Protein AF-A0A1Y1MGW5-F1 (afdb_monomer)

Organism: Photinus pyralis (NCBI:txid7054)

Structure (mmCIF, N/CA/C/O backbone):
data_AF-A0A1Y1MGW5-F1
#
_entry.id   AF-A0A1Y1MGW5-F1
#
loop_
_atom_site.group_PDB
_atom_site.id
_atom_site.type_symbol
_atom_site.label_atom_id
_atom_site.label_alt_id
_atom_site.label_comp_id
_atom_site.label_asym_id
_atom_site.label_entity_id
_atom_site.label_seq_id
_atom_site.pdbx_PDB_ins_code
_atom_site.Cartn_x
_atom_site.Cartn_y
_atom_site.Cartn_z
_atom_site.occupancy
_atom_site.B_iso_or_equiv
_atom_site.auth_seq_id
_atom_site.auth_comp_id
_atom_site.auth_asym_id
_atom_site.auth_atom_id
_atom_site.pdbx_PDB_model_num
ATOM 1 N N . MET A 1 1 ? 23.474 -10.882 -6.690 1.00 55.25 1 MET A N 1
ATOM 2 C CA . MET A 1 1 ? 23.848 -9.480 -6.962 1.00 55.25 1 MET A CA 1
ATOM 3 C C . MET A 1 1 ? 24.181 -8.768 -5.654 1.00 55.25 1 MET A C 1
ATOM 5 O O . MET A 1 1 ? 23.349 -8.754 -4.736 1.00 55.25 1 MET A O 1
ATOM 9 N N . LYS A 1 2 ? 25.413 -8.266 -5.525 1.00 68.88 2 LYS A N 1
ATOM 10 C CA . LYS A 1 2 ? 25.871 -7.481 -4.363 1.00 68.88 2 LYS A CA 1
ATOM 11 C C . LYS A 1 2 ? 25.198 -6.101 -4.349 1.00 68.88 2 LYS A C 1
ATOM 13 O O . LYS A 1 2 ? 24.720 -5.631 -5.373 1.00 68.88 2 LYS A O 1
ATOM 18 N N . TYR A 1 3 ? 25.142 -5.452 -3.183 1.00 52.41 3 TYR A N 1
ATOM 19 C CA . TYR A 1 3 ? 24.555 -4.107 -3.040 1.00 52.41 3 TYR A CA 1
ATOM 20 C C . TYR A 1 3 ? 25.244 -3.066 -3.941 1.00 52.41 3 TYR A C 1
ATOM 22 O O . TYR A 1 3 ? 24.573 -2.210 -4.508 1.00 52.41 3 TYR A O 1
ATOM 30 N N . SER A 1 4 ? 26.564 -3.185 -4.121 1.00 57.41 4 SER A N 1
ATOM 31 C CA . SER A 1 4 ? 27.342 -2.362 -5.054 1.00 57.41 4 SER A CA 1
ATOM 32 C C . SER A 1 4 ? 26.898 -2.558 -6.506 1.00 57.41 4 SER A C 1
ATOM 34 O O . SER A 1 4 ? 26.579 -1.588 -7.174 1.00 57.41 4 SER A O 1
ATOM 36 N N . GLU A 1 5 ? 26.752 -3.804 -6.960 1.00 60.47 5 GLU A N 1
ATOM 37 C CA . GLU A 1 5 ? 26.309 -4.129 -8.327 1.00 60.47 5 GLU A CA 1
ATOM 38 C C . GLU A 1 5 ? 24.873 -3.669 -8.609 1.00 60.47 5 GLU A C 1
ATOM 40 O O . GLU A 1 5 ? 24.591 -3.173 -9.695 1.00 60.47 5 GLU A O 1
ATOM 45 N N . LEU A 1 6 ? 23.966 -3.795 -7.631 1.00 62.34 6 LEU A N 1
ATOM 46 C CA . LEU A 1 6 ? 22.596 -3.274 -7.730 1.00 62.34 6 LEU A CA 1
ATOM 47 C C . LEU A 1 6 ? 22.592 -1.754 -7.916 1.00 62.34 6 LEU A C 1
ATOM 49 O O . LEU A 1 6 ? 21.887 -1.236 -8.776 1.00 62.34 6 LEU A O 1
ATOM 53 N N . ARG A 1 7 ? 23.391 -1.040 -7.117 1.00 64.44 7 ARG A N 1
ATOM 54 C CA . ARG A 1 7 ? 23.486 0.420 -7.183 1.00 64.44 7 ARG A CA 1
ATOM 55 C C . ARG A 1 7 ? 24.119 0.881 -8.493 1.00 64.44 7 ARG A C 1
ATOM 57 O O . ARG A 1 7 ? 23.616 1.819 -9.102 1.00 64.44 7 ARG A O 1
ATOM 64 N N . ASP A 1 8 ? 25.177 0.215 -8.936 1.00 67.75 8 ASP A N 1
ATOM 65 C CA . ASP A 1 8 ? 25.879 0.571 -10.168 1.00 67.75 8 ASP A CA 1
ATOM 66 C C . ASP A 1 8 ? 25.010 0.296 -11.396 1.00 67.75 8 ASP A C 1
ATOM 68 O O . ASP A 1 8 ? 24.877 1.169 -12.249 1.00 67.75 8 ASP A O 1
ATOM 72 N N . THR A 1 9 ? 24.316 -0.844 -11.443 1.00 65.19 9 THR A N 1
ATOM 73 C CA . THR A 1 9 ? 23.381 -1.177 -12.534 1.00 65.19 9 THR A CA 1
ATOM 74 C C . THR A 1 9 ? 22.221 -0.181 -12.605 1.00 65.19 9 THR A C 1
ATOM 76 O O . THR A 1 9 ? 21.849 0.249 -13.694 1.00 65.19 9 THR A O 1
ATOM 79 N N . ILE A 1 10 ? 21.693 0.258 -11.454 1.00 64.69 10 ILE A N 1
ATOM 80 C CA . ILE A 1 10 ? 20.639 1.284 -11.397 1.00 64.69 10 ILE A CA 1
ATOM 81 C C . ILE A 1 10 ? 21.112 2.634 -11.941 1.00 64.69 10 ILE A C 1
ATOM 83 O O . ILE A 1 10 ? 20.345 3.336 -12.594 1.00 64.69 10 ILE A O 1
ATOM 87 N N . ASN A 1 11 ? 22.361 3.006 -11.668 1.00 70.38 11 ASN A N 1
ATOM 88 C CA . ASN A 1 11 ? 22.878 4.322 -12.036 1.00 70.38 11 ASN A CA 1
ATOM 89 C C . ASN A 1 11 ? 23.487 4.37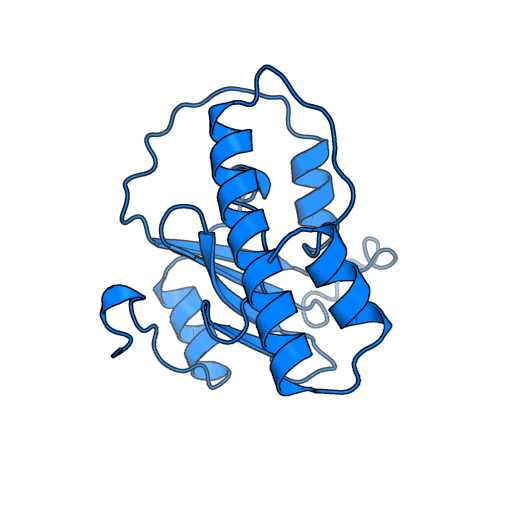3 -13.443 1.00 70.38 11 ASN A C 1
ATOM 91 O O . ASN A 1 11 ? 23.661 5.466 -13.973 1.00 70.38 11 ASN A O 1
ATOM 95 N N . THR A 1 12 ? 23.846 3.227 -14.029 1.00 69.38 12 THR A N 1
ATOM 96 C CA . THR A 1 12 ? 24.584 3.170 -15.304 1.00 69.38 12 THR A CA 1
ATOM 97 C C . THR A 1 12 ? 23.859 2.430 -16.423 1.00 69.38 12 THR A C 1
ATOM 99 O O . THR A 1 12 ? 24.188 2.658 -17.585 1.00 69.38 12 THR A O 1
ATOM 102 N N . SER A 1 13 ? 22.880 1.568 -16.124 1.00 67.12 13 SER A N 1
ATOM 103 C CA . SER A 1 13 ? 22.136 0.850 -17.165 1.00 67.12 13 SER A CA 1
ATOM 104 C C . SER A 1 13 ? 20.901 1.632 -17.624 1.00 67.12 13 SER A C 1
ATOM 106 O O . SER A 1 13 ? 20.250 2.318 -16.837 1.00 67.12 13 SER A O 1
ATOM 108 N N . CYS A 1 14 ? 20.571 1.515 -18.911 1.00 71.38 14 CYS A N 1
ATOM 109 C CA . CYS A 1 14 ? 19.324 2.017 -19.503 1.00 71.38 14 CYS A CA 1
ATOM 110 C C . CYS A 1 14 ? 18.351 0.878 -19.849 1.00 71.38 14 CYS A C 1
ATOM 112 O O . CYS A 1 14 ? 17.349 1.109 -20.523 1.00 71.38 14 CYS A O 1
ATOM 114 N N . ASP A 1 15 ? 18.665 -0.348 -19.427 1.00 78.50 15 ASP A N 1
ATOM 115 C CA . ASP A 1 15 ? 17.822 -1.514 -19.656 1.00 78.50 15 ASP A CA 1
ATOM 116 C C . ASP A 1 15 ? 16.663 -1.504 -18.655 1.00 78.50 15 ASP A C 1
ATOM 118 O O . ASP A 1 15 ? 16.838 -1.708 -17.452 1.00 78.50 15 ASP A O 1
ATOM 122 N N . ILE A 1 16 ? 15.471 -1.217 -19.169 1.00 72.88 16 ILE A N 1
ATOM 123 C CA . ILE A 1 16 ? 14.261 -1.012 -18.375 1.00 72.88 16 ILE A CA 1
ATOM 124 C C . ILE A 1 16 ? 13.886 -2.289 -17.607 1.00 72.88 16 ILE A C 1
ATOM 126 O O . ILE A 1 16 ? 13.524 -2.197 -16.433 1.00 72.88 16 ILE A O 1
ATOM 130 N N . GLU A 1 17 ? 14.040 -3.468 -18.217 1.00 70.69 17 GLU A N 1
ATOM 131 C CA . GLU A 1 17 ? 13.694 -4.752 -17.591 1.00 70.69 17 GLU A CA 1
ATOM 132 C C . GLU A 1 17 ? 14.682 -5.103 -16.471 1.00 70.69 17 GLU A C 1
ATOM 134 O O . GLU A 1 17 ? 14.298 -5.559 -15.388 1.00 70.69 17 GLU A O 1
ATOM 139 N N . LEU A 1 18 ? 15.968 -4.813 -16.688 1.00 72.88 18 LEU A N 1
ATOM 140 C CA . LEU A 1 18 ? 17.009 -5.014 -15.683 1.00 72.88 18 LEU A CA 1
ATOM 141 C C . LEU A 1 18 ? 16.826 -4.082 -14.475 1.00 72.88 18 LEU A C 1
ATOM 143 O O . LEU A 1 18 ? 16.943 -4.519 -13.328 1.00 72.88 18 LEU A O 1
ATOM 147 N N . LEU A 1 19 ? 16.497 -2.809 -14.713 1.00 73.19 19 LEU A N 1
ATOM 148 C CA . LEU A 1 19 ? 16.213 -1.834 -13.657 1.00 73.19 19 LEU A CA 1
ATOM 149 C C . LEU A 1 19 ? 14.999 -2.239 -12.812 1.00 73.19 19 LEU A C 1
ATOM 151 O O . LEU A 1 19 ? 15.021 -2.093 -11.584 1.00 73.19 19 LEU A O 1
ATOM 155 N N . GLU A 1 20 ? 13.954 -2.766 -13.447 1.00 72.62 20 GLU A N 1
ATOM 156 C CA . GLU A 1 20 ? 12.766 -3.281 -12.770 1.00 72.62 20 GLU A CA 1
ATOM 157 C C . GLU A 1 20 ? 13.106 -4.494 -11.891 1.00 72.62 20 GLU A C 1
ATOM 159 O O . GLU A 1 20 ? 12.778 -4.511 -10.699 1.00 72.62 20 GLU A O 1
ATOM 164 N N . ALA A 1 21 ? 13.876 -5.452 -12.418 1.00 75.75 21 ALA A N 1
ATOM 165 C CA . ALA A 1 21 ? 14.355 -6.602 -11.654 1.00 75.75 21 ALA A CA 1
ATOM 166 C C . ALA A 1 21 ? 15.213 -6.186 -10.441 1.00 75.75 21 ALA A C 1
ATOM 168 O O . ALA A 1 21 ? 15.027 -6.697 -9.330 1.00 75.75 21 ALA A O 1
ATOM 169 N N . CYS A 1 22 ? 16.117 -5.216 -10.615 1.00 75.62 22 CYS A N 1
ATOM 170 C CA . CYS A 1 22 ? 16.931 -4.672 -9.529 1.00 75.62 22 CYS A CA 1
ATOM 171 C C . CYS A 1 22 ? 16.077 -4.010 -8.434 1.00 75.62 22 CYS A C 1
ATOM 173 O O . CYS A 1 22 ? 16.332 -4.203 -7.240 1.00 75.62 22 CYS A O 1
ATOM 175 N N . ARG A 1 23 ? 15.045 -3.250 -8.816 1.00 72.56 23 ARG A N 1
ATOM 176 C CA . ARG A 1 23 ? 14.135 -2.603 -7.861 1.00 72.56 23 ARG A CA 1
ATOM 177 C C . ARG A 1 23 ? 13.255 -3.604 -7.111 1.00 72.56 23 ARG A C 1
ATOM 179 O O . ARG A 1 23 ? 13.046 -3.423 -5.907 1.00 72.56 23 ARG A O 1
ATOM 186 N N . HIS A 1 24 ? 12.779 -4.659 -7.771 1.00 75.00 24 HIS A N 1
ATOM 187 C CA . HIS A 1 24 ? 12.033 -5.743 -7.122 1.00 75.00 24 HIS A CA 1
ATOM 188 C C . HIS A 1 24 ? 12.887 -6.493 -6.095 1.00 75.00 24 HIS A C 1
ATOM 190 O O . HIS A 1 24 ? 12.452 -6.711 -4.961 1.00 75.00 24 HIS A O 1
ATOM 196 N N . GLU A 1 25 ? 14.135 -6.815 -6.438 1.00 78.50 25 GLU A N 1
ATOM 197 C CA . GLU A 1 25 ? 15.066 -7.466 -5.511 1.00 78.50 25 GLU A CA 1
ATOM 198 C C . GLU A 1 25 ? 15.370 -6.577 -4.291 1.00 78.50 25 GLU A C 1
ATOM 200 O O . GLU A 1 25 ? 15.475 -7.076 -3.166 1.00 78.50 25 GLU A O 1
ATOM 205 N N . PHE A 1 26 ? 15.449 -5.255 -4.474 1.00 75.19 26 PHE A N 1
ATOM 206 C CA . PHE A 1 26 ? 15.615 -4.315 -3.365 1.00 75.19 26 PHE A CA 1
ATOM 207 C C . PHE A 1 26 ? 14.415 -4.328 -2.405 1.00 75.19 26 PHE A C 1
ATOM 209 O O . PHE A 1 26 ? 14.605 -4.499 -1.200 1.00 75.19 26 PHE A O 1
ATOM 216 N N . HIS A 1 27 ? 13.186 -4.244 -2.926 1.00 71.50 27 HIS A N 1
ATOM 217 C CA . HIS A 1 27 ? 11.964 -4.303 -2.109 1.00 71.50 27 HIS A CA 1
ATOM 218 C C . HIS A 1 27 ? 11.835 -5.629 -1.359 1.00 71.50 27 HIS A C 1
ATOM 220 O O . HIS A 1 27 ? 11.487 -5.655 -0.177 1.00 71.50 27 HIS A O 1
ATOM 226 N N . ARG A 1 28 ? 12.183 -6.744 -2.009 1.00 78.31 28 ARG A N 1
ATOM 227 C CA . ARG A 1 28 ? 12.207 -8.059 -1.365 1.00 78.31 28 ARG A CA 1
ATOM 228 C C . ARG A 1 28 ? 13.181 -8.089 -0.185 1.00 78.31 28 ARG A C 1
ATOM 230 O O . ARG A 1 28 ? 12.824 -8.562 0.895 1.00 78.31 28 ARG A O 1
ATOM 237 N N . ARG A 1 29 ? 14.398 -7.565 -0.366 1.00 77.88 29 ARG A N 1
ATOM 238 C CA . ARG A 1 29 ? 15.409 -7.483 0.701 1.00 77.88 29 ARG A CA 1
ATOM 239 C C . ARG A 1 29 ? 14.984 -6.553 1.831 1.00 77.88 29 ARG A C 1
ATOM 241 O O . ARG A 1 29 ? 15.190 -6.913 2.988 1.00 77.88 29 ARG A O 1
ATOM 248 N N . LEU A 1 30 ? 14.364 -5.415 1.517 1.00 74.62 30 LEU A N 1
ATOM 249 C CA . LEU A 1 30 ? 13.801 -4.499 2.510 1.00 74.62 30 LEU A CA 1
ATOM 250 C C . LEU A 1 30 ? 12.748 -5.193 3.373 1.00 74.62 30 LEU A C 1
ATOM 252 O O . LEU A 1 30 ? 12.895 -5.203 4.591 1.00 74.62 30 LEU A O 1
ATOM 256 N N . LYS A 1 31 ? 11.747 -5.858 2.778 1.00 73.81 31 LYS A N 1
ATOM 257 C CA . LYS A 1 31 ? 10.710 -6.590 3.533 1.00 73.81 31 LYS A CA 1
ATOM 258 C C . LYS A 1 31 ? 11.323 -7.598 4.515 1.00 73.81 31 LYS A C 1
ATOM 260 O O . LYS A 1 31 ? 10.938 -7.640 5.685 1.00 73.81 31 LYS A O 1
ATOM 265 N N . VAL A 1 32 ? 12.327 -8.365 4.073 1.00 77.69 32 VAL A N 1
ATOM 266 C CA . VAL A 1 32 ? 13.067 -9.313 4.931 1.00 77.69 32 VAL A CA 1
ATOM 267 C C . VAL A 1 32 ? 13.846 -8.590 6.029 1.00 77.69 32 VAL A C 1
ATOM 269 O O . VAL A 1 32 ? 13.834 -9.027 7.181 1.00 77.69 32 VAL A O 1
ATOM 272 N N . TYR A 1 33 ? 14.509 -7.483 5.698 1.00 75.81 33 TYR A N 1
ATOM 273 C CA . TYR A 1 33 ? 15.235 -6.673 6.668 1.00 75.81 33 TYR A CA 1
ATOM 274 C C . TYR A 1 33 ? 14.301 -6.102 7.739 1.00 75.81 33 TYR A C 1
ATOM 276 O O . TYR A 1 33 ? 14.619 -6.226 8.917 1.00 75.81 33 TYR A O 1
ATOM 284 N N . HIS A 1 34 ? 13.133 -5.568 7.373 1.00 74.19 34 HIS A N 1
ATOM 285 C CA . HIS A 1 34 ? 12.113 -5.112 8.324 1.00 74.19 34 HIS A CA 1
ATOM 286 C C . HIS A 1 34 ? 11.610 -6.261 9.201 1.00 74.19 34 HIS A C 1
ATOM 288 O O . HIS A 1 34 ? 11.589 -6.127 10.424 1.00 74.19 34 HIS A O 1
ATOM 294 N N . ALA A 1 35 ? 11.324 -7.433 8.616 1.00 75.31 35 ALA A N 1
ATOM 295 C CA . ALA A 1 35 ? 10.953 -8.632 9.374 1.00 75.31 35 ALA A CA 1
ATOM 296 C C . ALA A 1 35 ? 12.015 -8.987 10.427 1.00 75.31 35 ALA A C 1
ATOM 298 O O . ALA A 1 35 ? 11.713 -9.275 11.589 1.00 75.31 35 ALA A O 1
ATOM 299 N N . TRP A 1 36 ? 13.283 -8.968 10.014 1.00 79.06 36 TRP A N 1
ATOM 300 C CA . TRP A 1 36 ? 14.414 -9.263 10.880 1.00 79.06 36 TRP A CA 1
ATOM 301 C C . TRP A 1 36 ? 14.618 -8.171 11.938 1.00 79.06 36 TRP A C 1
ATOM 303 O O . TRP A 1 36 ? 14.812 -8.492 13.111 1.00 79.06 36 TRP A O 1
ATOM 313 N N . LYS A 1 37 ? 14.521 -6.892 11.565 1.00 75.81 37 LYS A N 1
ATOM 314 C CA . LYS A 1 37 ? 14.660 -5.729 12.452 1.00 75.81 37 LYS A CA 1
ATOM 315 C C . LYS A 1 37 ? 13.565 -5.725 13.514 1.00 75.81 37 LYS A C 1
ATOM 317 O O . LYS A 1 37 ? 13.886 -5.555 14.686 1.00 75.81 37 LYS A O 1
ATOM 322 N N . ALA A 1 38 ? 12.313 -6.001 13.151 1.00 66.44 38 ALA A N 1
ATOM 323 C CA . ALA A 1 38 ? 11.203 -6.154 14.091 1.00 66.44 38 ALA A CA 1
ATOM 324 C C . ALA A 1 38 ? 11.474 -7.275 15.113 1.00 66.44 38 ALA A C 1
ATOM 326 O O . ALA A 1 38 ? 11.289 -7.077 16.316 1.00 66.44 38 ALA A O 1
ATOM 327 N N . LYS A 1 39 ? 12.028 -8.411 14.664 1.00 69.88 39 LYS A N 1
ATOM 328 C CA . LYS A 1 39 ? 12.436 -9.531 15.534 1.00 69.88 39 LYS A CA 1
ATOM 329 C C . LYS A 1 39 ? 13.662 -9.216 16.413 1.00 69.88 39 LYS A C 1
ATOM 331 O O . LYS A 1 39 ? 13.781 -9.769 17.503 1.00 69.88 39 LYS A O 1
ATOM 336 N N . ASN A 1 40 ? 14.543 -8.301 15.992 1.00 70.62 40 ASN A N 1
ATOM 337 C CA . ASN A 1 40 ? 15.812 -7.956 16.663 1.00 70.62 40 ASN A CA 1
ATOM 338 C C . ASN A 1 40 ? 15.836 -6.535 17.267 1.00 70.62 40 ASN A C 1
ATOM 340 O O . ASN A 1 40 ? 16.894 -6.009 17.625 1.00 70.62 40 ASN A O 1
ATOM 344 N N . ARG A 1 41 ? 14.661 -5.915 17.435 1.00 60.69 41 ARG A N 1
ATOM 345 C CA . ARG A 1 41 ? 14.418 -4.485 17.726 1.00 60.69 41 ARG A CA 1
ATOM 346 C C . ARG A 1 41 ? 15.056 -3.923 19.009 1.00 60.69 41 ARG A C 1
ATOM 348 O O . ARG A 1 41 ? 14.956 -2.727 19.274 1.00 60.69 41 ARG A O 1
ATOM 355 N N . LYS A 1 42 ? 15.754 -4.741 19.803 1.00 55.75 42 LYS A N 1
ATOM 356 C CA . LYS A 1 42 ? 16.535 -4.289 20.966 1.00 55.75 42 LYS A CA 1
ATOM 357 C C . LYS A 1 42 ? 17.883 -3.629 20.605 1.00 55.75 42 LYS A C 1
ATOM 359 O O . LYS A 1 42 ? 18.535 -3.157 21.528 1.00 55.75 42 LYS A O 1
ATOM 364 N N . ARG A 1 43 ? 18.324 -3.579 19.330 1.00 50.12 43 ARG A N 1
ATOM 365 C CA . ARG A 1 43 ? 19.711 -3.159 18.995 1.00 50.12 43 ARG A CA 1
ATOM 366 C C . ARG A 1 43 ? 19.975 -2.135 17.874 1.00 50.12 43 ARG A C 1
ATOM 368 O O . ARG A 1 43 ? 21.145 -1.802 17.735 1.00 50.12 43 ARG A O 1
ATOM 375 N N . THR A 1 44 ? 19.024 -1.610 17.087 1.00 41.47 44 THR A N 1
ATOM 376 C CA . THR A 1 44 ? 19.420 -0.755 15.931 1.00 41.47 44 THR A CA 1
ATOM 377 C C . THR A 1 44 ? 18.562 0.495 15.690 1.00 41.47 44 THR A C 1
ATOM 379 O O . THR A 1 44 ? 17.335 0.465 15.794 1.00 41.47 44 THR A O 1
ATOM 382 N N . THR A 1 45 ? 19.244 1.598 15.354 1.00 43.47 45 THR A N 1
ATOM 383 C CA . THR A 1 45 ? 18.720 2.937 15.031 1.00 43.47 45 THR A CA 1
ATOM 384 C C . THR A 1 45 ? 19.209 3.354 13.636 1.00 43.47 45 THR A C 1
ATOM 386 O O . THR A 1 45 ? 20.284 3.927 13.508 1.00 43.47 45 THR A O 1
ATOM 389 N N . MET A 1 46 ? 18.464 3.038 12.579 1.00 42.91 46 MET A N 1
ATOM 390 C CA . MET A 1 46 ? 18.613 3.670 11.257 1.00 42.91 46 MET A CA 1
ATOM 391 C C . MET A 1 46 ? 17.227 3.716 10.611 1.00 42.91 46 MET A C 1
ATOM 393 O O . MET A 1 46 ? 16.537 2.688 10.584 1.00 42.91 46 MET A O 1
ATOM 397 N N . ASP A 1 47 ? 16.819 4.910 10.189 1.00 47.03 47 ASP A N 1
ATOM 398 C CA . ASP A 1 47 ? 15.474 5.262 9.728 1.00 47.03 47 ASP A CA 1
ATOM 399 C C . ASP A 1 47 ? 15.590 6.398 8.696 1.00 47.03 47 ASP A C 1
ATOM 401 O O . ASP A 1 47 ? 15.624 7.558 9.081 1.00 47.03 47 ASP A O 1
ATOM 405 N N . GLU A 1 48 ? 15.782 6.077 7.410 1.00 42.47 48 GLU A N 1
ATOM 406 C CA . GLU A 1 48 ? 15.794 7.066 6.312 1.00 42.47 48 GLU A CA 1
ATOM 407 C C . GLU A 1 48 ? 15.457 6.410 4.960 1.00 42.47 48 GLU A C 1
ATOM 409 O O . GLU A 1 48 ? 16.341 6.190 4.135 1.00 42.47 48 GLU A O 1
ATOM 414 N N . ASN A 1 49 ? 14.187 6.044 4.751 1.00 42.59 49 ASN A N 1
ATOM 415 C CA . ASN A 1 49 ? 13.505 6.020 3.442 1.00 42.59 49 ASN A CA 1
ATOM 416 C C . ASN A 1 49 ? 12.141 5.345 3.613 1.00 42.59 49 ASN A C 1
ATOM 418 O O . ASN A 1 49 ? 12.073 4.124 3.576 1.00 42.59 49 ASN A O 1
ATOM 422 N N . GLU A 1 50 ? 11.069 6.123 3.794 1.00 51.34 50 GLU A N 1
ATOM 423 C CA . GLU A 1 50 ? 9.724 5.559 3.958 1.00 51.34 50 GLU A CA 1
ATOM 424 C C . GLU A 1 50 ? 8.697 6.249 3.044 1.00 51.34 50 GLU A C 1
ATOM 426 O O . GLU A 1 50 ? 8.707 7.471 2.869 1.00 51.34 50 GLU A O 1
ATOM 431 N N . ARG A 1 51 ? 7.801 5.457 2.434 1.00 58.97 51 ARG A N 1
ATOM 432 C CA . ARG A 1 51 ? 6.798 5.913 1.441 1.00 58.97 51 ARG A CA 1
ATOM 433 C C . ARG A 1 51 ? 5.382 6.166 2.003 1.00 58.97 51 ARG A C 1
ATOM 435 O O . ARG A 1 51 ? 4.499 6.579 1.255 1.00 58.97 51 ARG A O 1
ATOM 442 N N . ALA A 1 52 ? 5.130 5.905 3.289 1.00 59.03 52 ALA A N 1
ATOM 443 C CA . ALA A 1 52 ? 3.801 6.036 3.908 1.00 59.03 52 ALA A CA 1
ATOM 444 C C . ALA A 1 52 ? 3.375 7.512 4.123 1.00 59.03 52 ALA A C 1
ATOM 446 O O . ALA A 1 52 ? 4.221 8.388 4.277 1.00 59.03 52 ALA A O 1
ATOM 447 N N . PRO A 1 53 ? 2.070 7.850 4.166 1.00 60.91 53 PRO A N 1
ATOM 448 C CA . PRO A 1 53 ? 1.645 9.229 4.415 1.00 60.91 53 PRO A CA 1
ATOM 449 C C . PRO A 1 53 ? 2.105 9.729 5.795 1.00 60.91 53 PRO A C 1
ATOM 451 O O . PRO A 1 53 ? 2.047 8.992 6.779 1.00 60.91 53 PRO A O 1
ATOM 454 N N . LYS A 1 54 ? 2.464 11.020 5.898 1.00 63.22 54 LYS A N 1
ATOM 455 C CA . LYS A 1 54 ? 3.032 11.630 7.122 1.00 63.22 54 LYS A CA 1
ATOM 456 C C . LYS A 1 54 ? 2.233 11.353 8.398 1.00 63.22 54 LYS A C 1
ATOM 458 O O . LYS A 1 54 ? 2.818 11.146 9.441 1.00 63.22 54 LYS A O 1
ATOM 463 N N . SER A 1 55 ? 0.901 11.267 8.333 1.00 57.97 55 SER A N 1
ATOM 464 C CA . SER A 1 55 ? 0.080 10.970 9.523 1.00 57.97 55 SER A CA 1
ATOM 465 C C . SER A 1 55 ? 0.194 9.529 10.052 1.00 57.97 55 SER A C 1
ATOM 467 O O . SER A 1 55 ? -0.201 9.270 11.188 1.00 57.97 55 SER A O 1
ATOM 469 N N . VAL A 1 56 ? 0.668 8.593 9.224 1.00 61.91 56 VAL A N 1
ATOM 470 C CA . VAL A 1 56 ? 1.025 7.216 9.606 1.00 61.91 56 VAL A CA 1
ATOM 471 C C . VAL A 1 56 ? 2.451 7.208 10.149 1.00 61.91 56 VAL A C 1
ATOM 473 O O . VAL A 1 56 ? 2.679 6.669 11.226 1.00 61.91 56 VAL A O 1
ATOM 476 N N . MET A 1 57 ? 3.371 7.907 9.476 1.00 61.84 57 MET A N 1
ATOM 477 C CA . MET A 1 57 ? 4.756 8.083 9.935 1.00 61.84 57 MET A CA 1
ATOM 478 C C . MET A 1 57 ? 4.827 8.759 11.311 1.00 61.84 57 MET A C 1
ATOM 480 O O . MET A 1 57 ? 5.397 8.207 12.240 1.00 61.84 57 MET A O 1
ATOM 484 N N . ASP A 1 58 ? 4.160 9.901 11.494 1.00 59.41 58 ASP A N 1
ATOM 485 C CA . ASP A 1 58 ? 4.138 10.647 12.757 1.00 59.41 58 ASP A CA 1
ATOM 486 C C . ASP A 1 58 ? 3.568 9.800 13.907 1.00 59.41 58 ASP A C 1
ATOM 488 O O . ASP A 1 58 ? 3.979 9.944 15.062 1.00 59.41 58 ASP A O 1
ATOM 492 N N . ALA A 1 59 ? 2.622 8.904 13.602 1.00 59.50 59 ALA A N 1
ATOM 493 C CA . ALA A 1 59 ? 2.082 7.951 14.567 1.00 59.50 59 ALA A CA 1
ATOM 494 C C . ALA A 1 59 ? 3.092 6.839 14.907 1.00 59.50 59 ALA A C 1
ATOM 496 O O . ALA A 1 59 ? 3.146 6.420 16.065 1.00 59.50 59 ALA A O 1
ATOM 497 N N . ALA A 1 60 ? 3.917 6.408 13.948 1.00 57.94 60 ALA A N 1
ATOM 498 C CA . ALA A 1 60 ? 5.030 5.489 14.175 1.00 57.94 60 ALA A CA 1
ATOM 499 C C . ALA A 1 60 ? 6.130 6.127 15.045 1.00 57.94 60 ALA A C 1
ATOM 501 O O . ALA A 1 60 ? 6.600 5.502 15.999 1.00 57.94 60 ALA A O 1
ATOM 502 N N . THR A 1 61 ? 6.486 7.393 14.793 1.00 56.78 61 THR A N 1
ATOM 503 C CA . THR A 1 61 ? 7.550 8.106 15.524 1.00 56.78 61 THR A CA 1
ATOM 504 C C . THR A 1 61 ? 7.142 8.490 16.954 1.00 56.78 61 THR A C 1
ATOM 506 O O . THR A 1 61 ? 7.976 8.466 17.858 1.00 56.78 61 THR A O 1
ATOM 509 N N . LYS A 1 62 ? 5.862 8.825 17.198 1.00 52.28 62 LYS A N 1
ATOM 510 C CA . LYS A 1 62 ? 5.350 9.229 18.530 1.00 52.28 62 LYS A CA 1
ATOM 511 C C . LYS A 1 62 ? 4.906 8.078 19.438 1.00 52.28 62 LYS A C 1
ATOM 513 O O . LYS A 1 62 ? 4.535 8.332 20.584 1.00 52.28 62 LYS A O 1
ATOM 518 N N . ALA A 1 63 ? 4.898 6.831 18.973 1.00 48.81 63 ALA A N 1
ATOM 519 C CA . ALA A 1 63 ? 4.374 5.723 19.767 1.00 48.81 63 ALA A CA 1
ATOM 520 C C . ALA A 1 63 ? 5.314 5.342 20.939 1.00 48.81 63 ALA A C 1
ATOM 522 O O . ALA A 1 63 ? 6.441 4.895 20.700 1.00 48.81 63 ALA A O 1
ATOM 523 N N . PRO A 1 64 ? 4.870 5.407 22.216 1.00 42.97 64 PRO A N 1
ATOM 524 C CA . PRO A 1 64 ? 5.604 4.789 23.314 1.00 42.97 64 PRO A CA 1
ATOM 525 C C . PRO A 1 64 ? 5.592 3.263 23.134 1.00 42.97 64 PRO A C 1
ATOM 527 O O . PRO A 1 64 ? 4.545 2.643 22.921 1.00 42.97 64 PRO A O 1
ATOM 530 N N . ARG A 1 65 ? 6.782 2.651 23.192 1.00 49.09 65 ARG A N 1
ATOM 531 C CA . ARG A 1 65 ? 7.027 1.224 22.919 1.00 49.09 65 ARG A CA 1
ATOM 532 C C . ARG A 1 65 ? 6.464 0.322 24.023 1.00 49.09 65 ARG A C 1
ATOM 534 O O . ARG A 1 65 ? 7.215 -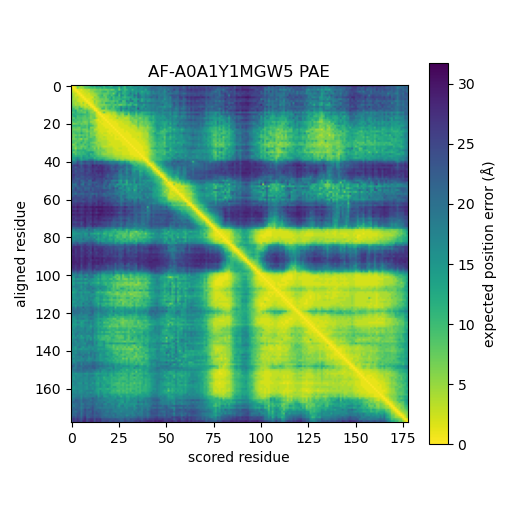0.242 24.811 1.00 49.09 65 ARG 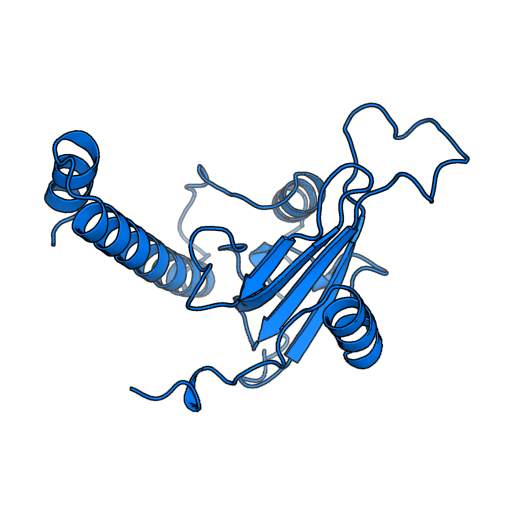A O 1
ATOM 541 N N . ILE A 1 66 ? 5.148 0.144 24.074 1.00 44.72 66 ILE A N 1
ATOM 542 C CA . ILE A 1 66 ? 4.537 -0.896 24.910 1.00 44.72 66 ILE A CA 1
ATOM 543 C C . ILE A 1 66 ? 4.438 -2.173 24.073 1.00 44.72 66 ILE A C 1
ATOM 545 O O . ILE A 1 66 ? 3.705 -2.215 23.078 1.00 44.72 66 ILE A O 1
ATOM 549 N N . GLN A 1 67 ? 5.210 -3.186 24.479 1.00 44.41 67 GLN A N 1
ATOM 550 C CA . GLN A 1 67 ? 5.192 -4.549 23.945 1.00 44.41 67 GLN A CA 1
ATOM 551 C C . GLN A 1 67 ? 3.877 -5.232 24.335 1.00 44.41 67 GLN A C 1
ATOM 553 O O . GLN A 1 67 ? 3.823 -5.999 25.291 1.00 44.41 67 GLN A O 1
ATOM 558 N N . GLN A 1 68 ? 2.801 -4.969 23.602 1.00 43.50 68 GLN A N 1
ATOM 559 C CA . GLN A 1 68 ? 1.679 -5.898 23.605 1.00 43.50 68 GLN A CA 1
ATOM 560 C C . GLN A 1 68 ? 2.000 -6.983 22.582 1.00 43.50 68 GLN A C 1
ATOM 562 O O . GLN A 1 68 ? 1.837 -6.784 21.382 1.00 43.50 68 GLN A O 1
ATOM 567 N N . LYS A 1 69 ? 2.500 -8.126 23.071 1.00 41.31 69 LYS A N 1
ATOM 568 C CA . LYS A 1 69 ? 2.524 -9.384 22.316 1.00 41.31 69 LYS A CA 1
ATOM 569 C C . LYS A 1 69 ? 1.075 -9.804 22.057 1.00 41.31 69 LYS A C 1
ATOM 571 O O . LYS A 1 69 ? 0.535 -10.642 22.769 1.00 41.31 69 LYS A O 1
ATOM 576 N N . VAL A 1 70 ? 0.427 -9.205 21.068 1.00 46.50 70 VAL A N 1
ATOM 577 C CA . VAL A 1 70 ? -0.733 -9.835 20.444 1.00 46.50 70 VAL A CA 1
ATOM 578 C C . VAL A 1 70 ? -0.140 -10.777 19.412 1.00 46.50 70 VAL A C 1
ATOM 580 O O . VAL A 1 70 ? 0.553 -10.327 18.502 1.00 46.50 70 VAL A O 1
ATOM 583 N N . ALA A 1 71 ? -0.307 -12.082 19.619 1.00 45.47 71 ALA A N 1
ATOM 584 C CA . ALA A 1 71 ? 0.117 -13.082 18.653 1.00 45.47 71 ALA A CA 1
ATOM 585 C C . ALA A 1 71 ? -0.556 -12.757 17.314 1.00 45.47 71 ALA A C 1
ATOM 587 O O . ALA A 1 71 ? -1.773 -12.869 17.179 1.00 45.47 71 ALA A O 1
ATOM 588 N N . VAL A 1 72 ? 0.226 -12.272 16.351 1.00 48.84 72 VAL A N 1
ATOM 589 C CA . VAL A 1 72 ? -0.240 -12.074 14.982 1.00 48.84 72 VAL A CA 1
ATOM 590 C C . VAL A 1 72 ? -0.440 -13.470 14.417 1.00 48.84 72 VAL A C 1
ATOM 592 O O . VAL A 1 72 ? 0.524 -14.189 14.171 1.00 48.84 72 VAL A O 1
ATOM 595 N N . ILE A 1 73 ? -1.699 -13.870 14.282 1.00 51.09 73 ILE A N 1
ATOM 596 C CA . ILE A 1 73 ? -2.07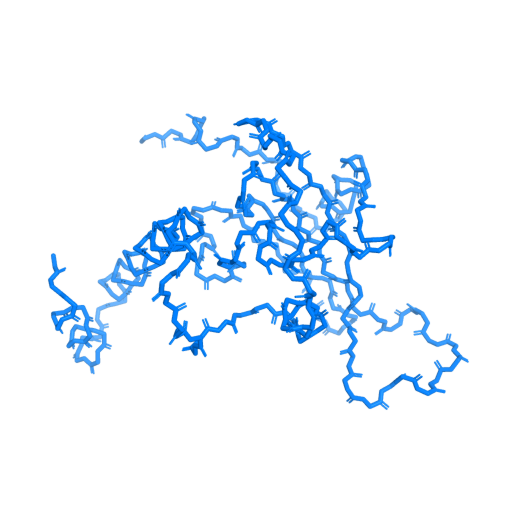0 -15.134 13.656 1.00 51.09 73 ILE A CA 1
ATOM 597 C C . ILE A 1 73 ? -1.681 -15.031 12.179 1.00 51.09 73 ILE A C 1
ATOM 599 O O . ILE A 1 73 ? -2.016 -14.049 11.516 1.00 51.09 73 ILE A O 1
ATOM 603 N N . GLU A 1 74 ? -0.976 -16.042 11.675 1.00 50.66 74 GLU A N 1
ATOM 604 C CA . GLU A 1 74 ? -0.314 -16.085 10.360 1.00 50.66 74 GLU A CA 1
ATOM 605 C C . GLU A 1 74 ? -1.278 -16.075 9.147 1.00 50.66 74 GLU A C 1
ATOM 607 O O . GLU A 1 74 ? -0.846 -16.273 8.026 1.00 50.66 74 GLU A O 1
ATOM 612 N N . ASN A 1 75 ? -2.568 -15.787 9.356 1.00 54.84 75 ASN A N 1
ATOM 613 C CA . ASN A 1 75 ? -3.615 -15.621 8.335 1.00 54.84 75 ASN A CA 1
ATOM 614 C C . ASN A 1 75 ? -4.648 -14.546 8.746 1.00 54.84 75 ASN A C 1
ATOM 616 O O . ASN A 1 75 ? -5.842 -14.647 8.467 1.00 54.84 75 ASN A O 1
ATOM 620 N N . SER A 1 76 ? -4.229 -13.528 9.504 1.00 78.44 76 SER A N 1
ATOM 621 C CA . SER A 1 76 ? -5.129 -12.438 9.892 1.00 78.44 76 SER A CA 1
ATOM 622 C C . SER A 1 76 ? -5.193 -11.387 8.783 1.00 78.44 76 SER A C 1
ATOM 624 O O . SER A 1 76 ? -4.274 -10.582 8.627 1.00 78.44 76 SER A O 1
ATOM 626 N N . HIS A 1 77 ? -6.290 -11.380 8.026 1.00 86.31 77 HIS A N 1
ATOM 627 C CA . HIS A 1 77 ? -6.613 -10.276 7.127 1.00 86.31 77 HIS A CA 1
ATOM 628 C C . HIS A 1 77 ? -7.140 -9.086 7.931 1.00 86.31 77 HIS A C 1
ATOM 630 O O . HIS A 1 77 ? -8.113 -9.212 8.676 1.00 86.31 77 HIS A O 1
ATOM 636 N N . ARG A 1 78 ? -6.497 -7.924 7.790 1.00 89.94 78 ARG A N 1
ATOM 637 C CA . ARG A 1 78 ? -6.887 -6.692 8.490 1.00 89.94 78 ARG A CA 1
ATOM 638 C C . ARG A 1 78 ? -6.997 -5.535 7.517 1.00 89.94 78 ARG A C 1
ATOM 640 O O . ARG A 1 78 ? -6.158 -5.383 6.635 1.00 89.94 78 ARG A O 1
ATOM 647 N N . TYR A 1 79 ? -8.021 -4.711 7.688 1.00 91.44 79 TYR A N 1
ATOM 648 C CA . TYR A 1 79 ? -8.373 -3.667 6.732 1.00 91.44 79 TYR A CA 1
ATOM 649 C C . TYR A 1 79 ? -8.365 -2.310 7.417 1.00 91.44 79 TYR A C 1
ATOM 651 O O . TYR A 1 79 ? -8.920 -2.150 8.501 1.00 91.44 79 TYR A O 1
ATOM 659 N N . PHE A 1 80 ? -7.739 -1.324 6.783 1.00 91.81 80 PHE A N 1
ATOM 660 C CA . PHE A 1 80 ? -7.603 0.017 7.337 1.00 91.81 80 PHE A CA 1
ATOM 661 C C . PHE A 1 80 ? -7.990 1.090 6.323 1.00 91.81 80 PHE A C 1
ATOM 663 O O . PHE A 1 80 ? -7.776 0.927 5.123 1.00 91.81 80 PHE A O 1
ATOM 670 N N . ARG A 1 81 ? -8.523 2.206 6.828 1.00 90.56 81 ARG A N 1
ATOM 671 C CA . ARG A 1 81 ? -8.879 3.432 6.112 1.00 90.56 81 ARG A CA 1
ATOM 672 C C . ARG A 1 81 ? -8.326 4.644 6.848 1.00 90.56 81 ARG A C 1
ATOM 674 O O . ARG A 1 81 ? -8.565 4.831 8.039 1.00 90.56 81 ARG A O 1
ATOM 681 N N . ILE A 1 82 ? -7.651 5.528 6.125 1.00 88.50 82 ILE A N 1
ATOM 682 C CA . ILE A 1 82 ? -7.023 6.724 6.684 1.00 88.50 82 ILE A CA 1
ATOM 683 C C . ILE A 1 82 ? -7.261 7.901 5.743 1.00 88.50 82 ILE A C 1
ATOM 685 O O . ILE A 1 82 ? -6.986 7.790 4.553 1.00 88.50 82 ILE A O 1
ATOM 689 N N . PRO A 1 83 ? -7.734 9.053 6.235 1.00 84.56 83 PRO A N 1
ATOM 690 C CA . PRO A 1 83 ? -7.818 10.243 5.403 1.00 84.56 83 PRO A CA 1
ATOM 691 C C . PRO A 1 83 ? -6.416 10.812 5.126 1.00 84.56 83 PRO A C 1
ATOM 693 O O . PRO A 1 83 ? -5.591 10.928 6.038 1.00 84.56 83 PRO A O 1
ATOM 696 N N . PHE A 1 84 ? -6.156 11.236 3.889 1.00 77.75 84 PHE A N 1
ATOM 697 C CA . PHE A 1 84 ? -4.977 12.028 3.545 1.00 77.75 84 PHE A CA 1
ATOM 698 C C . PHE A 1 84 ? -5.115 13.423 4.166 1.00 77.75 84 PHE A C 1
ATOM 700 O O . PHE A 1 84 ? -5.892 14.256 3.698 1.00 77.75 84 PHE A O 1
ATOM 707 N N . ILE A 1 85 ? -4.369 13.697 5.235 1.00 65.38 85 ILE A N 1
ATOM 708 C CA . ILE A 1 85 ? -4.322 15.035 5.832 1.00 65.38 85 ILE A CA 1
ATOM 709 C C . ILE A 1 85 ? -3.332 15.875 5.013 1.00 65.38 85 ILE A C 1
ATOM 711 O O . ILE A 1 85 ? -2.129 15.617 5.058 1.00 65.38 85 ILE A O 1
ATOM 715 N N . ARG A 1 86 ? -3.811 16.873 4.255 1.00 54.75 86 ARG A N 1
ATOM 716 C CA . ARG A 1 86 ? -2.922 17.874 3.640 1.00 54.75 86 ARG A CA 1
ATOM 717 C C . ARG A 1 86 ? -2.406 18.815 4.746 1.00 54.75 86 ARG A C 1
ATOM 719 O O . ARG A 1 86 ? -3.233 19.392 5.461 1.00 54.75 86 ARG A O 1
ATOM 726 N N . PRO A 1 87 ? -1.082 19.002 4.910 1.00 41.69 87 PRO A N 1
ATOM 727 C CA . PRO A 1 87 ? -0.563 20.024 5.814 1.00 41.69 87 PRO A CA 1
ATOM 728 C C . PRO A 1 87 ? -1.006 21.398 5.288 1.00 41.69 87 PRO A C 1
ATOM 730 O O . PRO A 1 87 ? -0.626 21.790 4.191 1.00 41.69 87 PRO A O 1
ATOM 733 N N . GLY A 1 88 ? -1.884 22.075 6.034 1.00 50.50 88 GLY A N 1
ATOM 734 C CA . GLY A 1 88 ? -2.455 23.384 5.680 1.00 50.50 88 GLY A CA 1
ATOM 735 C C . GLY A 1 88 ? -3.983 23.480 5.763 1.00 50.50 88 GLY A C 1
ATOM 736 O O . GLY A 1 88 ? -4.505 24.583 5.839 1.00 50.50 88 GLY A O 1
ATOM 737 N N . GLN A 1 89 ? -4.712 22.356 5.807 1.00 52.06 89 GLN A N 1
ATOM 738 C CA . GLN A 1 89 ? -6.189 22.359 5.754 1.00 52.06 89 GLN A CA 1
ATOM 739 C C . GLN A 1 89 ? -6.873 21.863 7.041 1.00 52.06 89 GLN A C 1
ATOM 741 O O . GLN A 1 89 ? -8.082 21.642 7.069 1.00 52.06 89 GLN A O 1
ATOM 746 N N . ALA A 1 90 ? -6.110 21.705 8.128 1.00 48.94 90 ALA A N 1
ATOM 747 C CA . ALA A 1 90 ? -6.621 21.252 9.426 1.00 48.94 90 ALA A CA 1
ATOM 748 C C . ALA A 1 90 ? -7.563 22.263 10.119 1.00 48.94 90 ALA A C 1
ATOM 750 O O . ALA A 1 90 ? -8.166 21.927 11.132 1.00 48.94 90 ALA A O 1
ATOM 751 N N . THR A 1 91 ? -7.706 23.477 9.579 1.00 49.25 91 THR A N 1
ATOM 752 C CA . THR A 1 91 ? -8.511 24.567 10.153 1.00 49.25 91 THR A CA 1
ATOM 753 C C . THR A 1 91 ? -9.903 24.719 9.533 1.00 49.25 91 THR A C 1
ATOM 755 O O . THR A 1 91 ? -10.740 25.412 10.105 1.00 49.25 91 THR A O 1
ATOM 758 N N . ALA A 1 92 ? -10.201 24.068 8.402 1.00 47.81 92 ALA A N 1
ATOM 759 C CA . ALA A 1 92 ? -11.503 24.197 7.746 1.00 47.81 92 ALA A CA 1
ATOM 760 C C . ALA A 1 92 ? -12.485 23.122 8.245 1.00 47.81 92 ALA A C 1
ATOM 762 O O . ALA A 1 92 ? -12.529 21.986 7.758 1.00 47.81 92 ALA A O 1
ATOM 763 N N . VAL A 1 93 ? -13.277 23.503 9.245 1.00 47.34 93 VAL A N 1
ATOM 764 C CA . VAL A 1 93 ? -14.468 22.791 9.721 1.00 47.34 93 VAL A CA 1
ATOM 765 C C . VAL A 1 93 ? -15.514 22.799 8.597 1.00 47.34 93 VAL A C 1
ATOM 767 O O . VAL A 1 93 ? -16.294 23.735 8.490 1.00 47.34 93 VAL A O 1
ATOM 770 N N . GLY A 1 94 ? -15.503 21.807 7.698 1.00 48.28 94 GLY A N 1
ATOM 771 C CA . GLY A 1 94 ? -16.582 21.671 6.705 1.00 48.28 94 GLY A CA 1
ATOM 772 C C . GLY A 1 94 ? -16.304 20.824 5.463 1.00 48.28 94 GLY A C 1
ATOM 773 O O . GLY A 1 94 ? -17.231 20.233 4.921 1.00 48.28 94 GLY A O 1
ATOM 774 N N . GLU A 1 95 ? -15.056 20.669 5.015 1.00 48.38 95 GLU A N 1
ATOM 775 C CA . GLU A 1 95 ? -14.769 19.914 3.780 1.00 48.38 95 GLU A CA 1
ATOM 776 C C . GLU A 1 95 ? -14.349 18.469 4.070 1.00 48.38 95 GLU A C 1
ATOM 778 O O . GLU A 1 95 ? -13.183 18.087 3.962 1.00 48.38 95 GLU A O 1
ATOM 783 N N . HIS A 1 96 ? -15.318 17.631 4.443 1.00 50.53 96 HIS A N 1
ATOM 784 C CA . HIS A 1 96 ? -15.115 16.179 4.524 1.00 50.53 96 HIS A CA 1
ATOM 785 C C . HIS A 1 96 ? -15.077 15.506 3.140 1.00 50.53 96 HIS A C 1
ATOM 787 O O . HIS A 1 96 ? -14.493 14.434 3.006 1.00 50.53 96 HIS A O 1
ATOM 793 N N . HIS A 1 97 ? -15.639 16.137 2.102 1.00 50.09 97 HIS A N 1
ATOM 794 C CA . HIS A 1 97 ? -15.760 15.553 0.757 1.00 50.09 97 HIS A CA 1
ATOM 795 C C . HIS A 1 97 ? -14.568 15.818 -0.174 1.00 50.09 97 HIS A C 1
ATOM 797 O O . HIS A 1 97 ? -14.459 15.174 -1.210 1.00 50.09 97 HIS A O 1
ATOM 803 N N . LYS A 1 98 ? -13.641 16.714 0.196 1.00 58.97 98 LYS A N 1
ATOM 804 C CA . LYS A 1 98 ? -12.393 16.956 -0.558 1.00 58.97 98 LYS A CA 1
ATOM 805 C C . LYS A 1 98 ? -11.178 16.238 0.032 1.00 58.97 98 LYS A C 1
ATOM 807 O O . LYS A 1 98 ? -10.047 16.465 -0.390 1.00 58.97 98 LYS A O 1
ATOM 812 N N . ARG A 1 99 ? -11.379 15.388 1.040 1.00 71.38 99 ARG A N 1
ATOM 813 C CA . ARG A 1 99 ? -10.288 14.630 1.657 1.00 71.38 99 ARG A CA 1
ATOM 814 C C . ARG A 1 99 ? -10.098 13.345 0.870 1.00 71.38 99 ARG A C 1
ATOM 816 O O . ARG A 1 99 ? -11.039 12.577 0.707 1.00 71.38 99 ARG A O 1
ATOM 823 N N . GLY A 1 100 ? -8.883 13.136 0.372 1.00 82.94 100 GLY A N 1
ATOM 824 C CA . GLY A 1 100 ? -8.516 11.845 -0.191 1.00 82.94 100 GLY A CA 1
ATOM 825 C C . GLY A 1 100 ? -8.478 10.773 0.900 1.00 82.94 100 GLY A C 1
ATOM 826 O O . GLY A 1 100 ? -8.319 11.086 2.083 1.00 82.94 100 GLY A O 1
ATOM 827 N N . TRP A 1 101 ? -8.582 9.517 0.495 1.00 88.25 101 TRP A N 1
ATOM 828 C CA . TRP A 1 101 ? -8.590 8.359 1.373 1.00 88.25 101 TRP A CA 1
ATOM 829 C C . TRP A 1 101 ? -7.507 7.372 0.972 1.00 88.25 101 TRP A C 1
ATOM 831 O O . TRP A 1 101 ? -7.292 7.105 -0.203 1.00 88.25 101 TRP A O 1
ATOM 841 N N . TRP A 1 102 ? -6.858 6.805 1.972 1.00 90.12 102 TRP A N 1
ATOM 842 C CA . TRP A 1 102 ? -5.895 5.733 1.834 1.00 90.12 102 TRP A CA 1
ATOM 843 C C . TRP A 1 102 ? -6.467 4.485 2.493 1.00 90.12 102 TRP A C 1
ATOM 845 O O . TRP A 1 102 ? -6.850 4.520 3.665 1.00 90.12 102 TRP A O 1
ATOM 855 N N . PHE A 1 103 ? -6.540 3.400 1.741 1.00 91.06 103 PHE A N 1
ATOM 856 C CA . PHE A 1 103 ? -7.022 2.107 2.189 1.00 91.06 103 PHE A CA 1
ATOM 857 C C . PHE A 1 103 ? -5.903 1.080 2.079 1.00 91.06 103 PHE A C 1
ATOM 859 O O . PHE A 1 103 ? -5.171 1.054 1.090 1.00 91.06 103 PHE A O 1
ATOM 866 N N . ALA A 1 104 ? -5.810 0.197 3.066 1.00 91.50 104 ALA A N 1
ATOM 867 C CA . ALA A 1 104 ? -4.850 -0.895 3.049 1.00 91.50 104 ALA A CA 1
ATOM 868 C C . ALA A 1 104 ? -5.455 -2.176 3.611 1.00 91.50 104 ALA A C 1
ATOM 870 O O . ALA A 1 104 ? -6.007 -2.195 4.711 1.00 91.50 104 ALA A O 1
ATOM 871 N N . HIS A 1 105 ? -5.305 -3.250 2.848 1.00 92.56 105 HIS A N 1
ATOM 872 C CA . HIS A 1 105 ? -5.534 -4.624 3.262 1.00 92.56 105 HIS A CA 1
ATOM 873 C C . HIS A 1 105 ? -4.185 -5.231 3.625 1.00 92.56 105 HIS A C 1
ATOM 875 O O . HIS A 1 105 ? -3.320 -5.392 2.765 1.00 92.56 105 HIS A O 1
ATOM 881 N N . PHE A 1 106 ? -4.013 -5.558 4.897 1.00 89.75 106 PHE A N 1
ATOM 882 C CA . PHE A 1 106 ? -2.889 -6.326 5.402 1.00 89.75 106 PHE A CA 1
ATOM 883 C C . PHE A 1 106 ? -3.242 -7.807 5.398 1.00 89.75 106 PHE A C 1
ATOM 885 O O . PHE A 1 106 ? -4.296 -8.206 5.894 1.00 89.75 106 PHE A O 1
ATOM 892 N N . ASP A 1 107 ? -2.330 -8.604 4.865 1.00 87.31 107 ASP A N 1
ATOM 893 C CA . ASP A 1 107 ? -2.321 -10.053 4.969 1.00 87.31 107 ASP A CA 1
ATOM 894 C C . ASP A 1 107 ? -1.208 -10.450 5.948 1.00 87.31 107 ASP A C 1
ATOM 896 O O . ASP A 1 107 ? -0.010 -10.318 5.668 1.00 87.31 107 ASP A O 1
ATOM 900 N N . GLY A 1 108 ? -1.604 -10.789 7.178 1.00 86.19 108 GLY A N 1
ATOM 901 C CA . GLY A 1 108 ? -0.683 -11.009 8.288 1.00 86.19 108 GLY A CA 1
ATOM 902 C C . GLY A 1 108 ? 0.030 -9.724 8.724 1.00 86.19 108 GLY A C 1
ATOM 903 O O . GLY A 1 108 ? -0.502 -8.932 9.504 1.00 86.19 108 GLY A O 1
ATOM 904 N N . GLN A 1 109 ? 1.278 -9.539 8.290 1.00 80.88 109 GLN A N 1
ATOM 905 C CA . GLN A 1 109 ? 2.110 -8.385 8.669 1.00 80.88 109 GLN A CA 1
ATOM 906 C C . GLN A 1 109 ? 2.325 -7.368 7.558 1.00 80.88 109 GLN A C 1
ATOM 908 O O . GLN A 1 109 ? 2.731 -6.251 7.869 1.00 80.88 109 GLN A O 1
ATOM 913 N N . TYR A 1 110 ? 2.039 -7.712 6.305 1.00 84.31 110 TYR A N 1
ATOM 914 C CA . TYR A 1 110 ? 2.373 -6.877 5.154 1.00 84.31 110 TYR A CA 1
ATOM 915 C C . TYR A 1 110 ? 1.136 -6.530 4.342 1.00 84.31 110 TYR A C 1
ATOM 917 O O . TYR A 1 110 ? 0.124 -7.227 4.393 1.00 84.31 110 TYR A O 1
ATOM 925 N N . VAL A 1 111 ? 1.217 -5.437 3.587 1.00 85.94 111 VAL A N 1
ATOM 926 C CA . VAL A 1 111 ? 0.117 -5.004 2.729 1.00 85.94 111 VAL A CA 1
ATOM 927 C C . VAL A 1 111 ? -0.007 -5.939 1.528 1.00 85.94 111 VAL A C 1
ATOM 929 O O . VAL A 1 111 ? 0.950 -6.158 0.788 1.00 85.94 111 VAL A O 1
ATOM 932 N N . ALA A 1 112 ? -1.207 -6.472 1.339 1.00 88.19 112 ALA A N 1
ATOM 933 C CA . ALA A 1 112 ? -1.606 -7.314 0.222 1.00 88.19 112 ALA A CA 1
ATOM 934 C C . ALA A 1 112 ? -2.299 -6.515 -0.891 1.00 88.19 112 ALA A C 1
ATOM 936 O O . ALA A 1 112 ? -2.067 -6.768 -2.074 1.00 88.19 112 ALA A O 1
ATOM 937 N N . ARG A 1 113 ? -3.135 -5.539 -0.518 1.00 89.62 113 ARG A N 1
ATOM 938 C CA . ARG A 1 113 ? -3.787 -4.603 -1.447 1.00 89.62 113 ARG A CA 1
ATOM 939 C C . ARG A 1 113 ? -3.780 -3.203 -0.852 1.00 89.62 113 ARG A C 1
ATOM 941 O O . ARG A 1 113 ? -4.074 -3.037 0.330 1.00 89.62 113 ARG A O 1
ATOM 948 N N . GLN A 1 114 ? -3.483 -2.201 -1.662 1.00 90.12 114 GLN A N 1
ATOM 949 C CA . GLN A 1 114 ? -3.510 -0.794 -1.272 1.00 90.12 114 GLN A CA 1
ATOM 950 C C . GLN A 1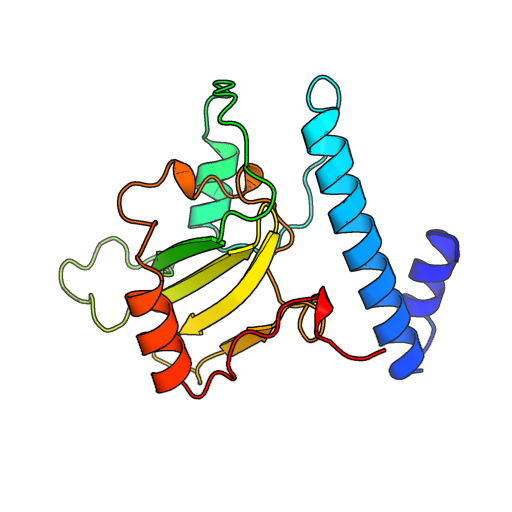 114 ? -4.334 -0.009 -2.281 1.00 90.12 114 GLN A C 1
ATOM 952 O O . GLN A 1 114 ? -4.242 -0.243 -3.481 1.00 90.12 114 GLN A O 1
ATOM 957 N N . MET A 1 115 ? -5.148 0.918 -1.791 1.00 90.88 115 MET A N 1
ATOM 958 C CA . MET A 1 115 ? -5.971 1.774 -2.632 1.00 90.88 115 MET A CA 1
ATOM 959 C C . MET A 1 115 ? -5.887 3.217 -2.160 1.00 90.88 115 MET A C 1
ATOM 961 O O . MET A 1 115 ? -6.124 3.513 -0.991 1.00 90.88 115 MET A O 1
ATOM 965 N N . GLU A 1 116 ? -5.579 4.123 -3.079 1.00 89.88 116 GLU A N 1
ATOM 966 C CA . GLU A 1 116 ? -5.492 5.555 -2.811 1.00 89.88 116 GLU A CA 1
ATOM 967 C C . GLU A 1 116 ? -6.531 6.289 -3.644 1.00 89.88 116 GLU A C 1
ATOM 969 O O . GLU A 1 116 ? -6.478 6.326 -4.873 1.00 89.88 116 GLU A O 1
ATOM 974 N N . LEU A 1 117 ? -7.497 6.884 -2.957 1.00 87.31 117 LEU A N 1
ATOM 975 C CA . LEU A 1 117 ? -8.519 7.719 -3.556 1.00 87.31 117 LEU A CA 1
ATOM 976 C C . LEU A 1 117 ? -8.128 9.172 -3.341 1.00 87.31 117 LEU A C 1
ATOM 978 O O . LEU A 1 117 ? -8.058 9.656 -2.210 1.00 87.31 117 LEU A O 1
ATOM 982 N N . HIS A 1 118 ? -7.901 9.896 -4.426 1.00 83.38 118 HIS A N 1
ATOM 983 C CA . HIS A 1 118 ? -7.700 11.336 -4.382 1.00 83.38 118 HIS A CA 1
ATOM 984 C C . HIS A 1 118 ? -8.889 12.032 -5.052 1.00 83.38 118 HIS A C 1
ATOM 986 O O . HIS A 1 118 ? -9.365 11.553 -6.071 1.00 83.38 118 HIS A O 1
ATOM 992 N N . PRO A 1 119 ? -9.352 13.184 -4.540 1.00 78.81 119 PRO A N 1
ATOM 993 C CA . PRO A 1 119 ? -10.480 13.911 -5.135 1.00 78.81 119 PRO A CA 1
ATOM 994 C C . PRO A 1 119 ? -10.192 14.434 -6.554 1.00 78.81 119 PRO A C 1
ATOM 996 O O . PRO A 1 119 ? -11.117 14.670 -7.317 1.00 78.81 119 PRO A O 1
ATOM 999 N N . GLU A 1 120 ? -8.916 14.636 -6.895 1.00 75.25 120 GLU A N 1
ATOM 1000 C CA . GLU A 1 120 ? -8.466 15.253 -8.155 1.00 75.25 120 GLU A CA 1
ATOM 1001 C C . GLU A 1 120 ? -7.733 14.268 -9.078 1.00 75.25 120 GLU A C 1
ATOM 1003 O O . GLU A 1 120 ? -7.267 14.658 -10.145 1.00 75.25 120 GLU A O 1
ATOM 1008 N N . LYS A 1 121 ? -7.566 13.003 -8.670 1.00 79.94 121 LYS A N 1
ATOM 1009 C CA . LYS A 1 121 ? -6.847 11.993 -9.461 1.00 79.94 121 LYS A CA 1
ATOM 1010 C C . LYS A 1 121 ? -7.672 10.722 -9.570 1.00 79.94 121 LYS A C 1
ATOM 1012 O O . LYS A 1 121 ? -8.507 10.448 -8.714 1.00 79.94 121 LYS A O 1
ATOM 1017 N N . ALA A 1 122 ? -7.395 9.939 -10.607 1.00 81.12 122 ALA A N 1
ATOM 1018 C CA . ALA A 1 122 ? -7.961 8.606 -10.730 1.00 81.12 122 ALA A CA 1
ATOM 1019 C C . ALA A 1 122 ? -7.600 7.743 -9.499 1.00 81.12 122 ALA A C 1
ATOM 1021 O O . ALA A 1 122 ? -6.505 7.916 -8.946 1.00 81.12 122 ALA A O 1
ATOM 1022 N N . PRO A 1 123 ? -8.493 6.829 -9.078 1.00 85.75 123 PRO A N 1
ATOM 1023 C CA . PRO A 1 123 ? -8.202 5.842 -8.045 1.00 85.75 123 PRO A CA 1
ATOM 1024 C C . PRO A 1 123 ? -6.921 5.072 -8.364 1.00 85.75 123 PRO A C 1
ATOM 1026 O O . PRO A 1 123 ? -6.755 4.557 -9.469 1.00 85.75 123 PRO A O 1
ATOM 1029 N N . ILE A 1 124 ? -6.017 4.991 -7.393 1.00 87.69 124 ILE A N 1
ATOM 1030 C CA . ILE A 1 124 ? -4.789 4.207 -7.507 1.00 87.69 124 ILE A CA 1
ATOM 1031 C C . ILE A 1 124 ? -5.039 2.882 -6.799 1.00 87.69 124 ILE A C 1
ATOM 1033 O O . ILE A 1 124 ? -5.341 2.872 -5.609 1.00 87.69 124 ILE A O 1
ATOM 1037 N N . LEU A 1 125 ? -4.917 1.776 -7.525 1.00 88.62 125 LEU A N 1
ATOM 1038 C CA . LEU A 1 125 ? -5.123 0.422 -7.019 1.00 88.62 125 LEU A CA 1
ATOM 1039 C C . LEU A 1 125 ? -3.812 -0.343 -7.160 1.00 88.62 125 LEU A C 1
ATOM 1041 O O . LEU A 1 125 ? -3.311 -0.496 -8.270 1.00 88.62 125 LEU A O 1
ATOM 1045 N N . LEU A 1 126 ? -3.264 -0.799 -6.040 1.00 86.38 126 LEU A N 1
ATOM 1046 C CA . LEU A 1 126 ? -1.966 -1.460 -5.968 1.00 86.38 126 LEU A CA 1
ATOM 1047 C C . LEU A 1 126 ? -2.137 -2.854 -5.361 1.00 86.38 126 LEU A C 1
ATOM 1049 O O . LEU A 1 126 ? -2.758 -3.021 -4.306 1.00 86.38 126 LEU A O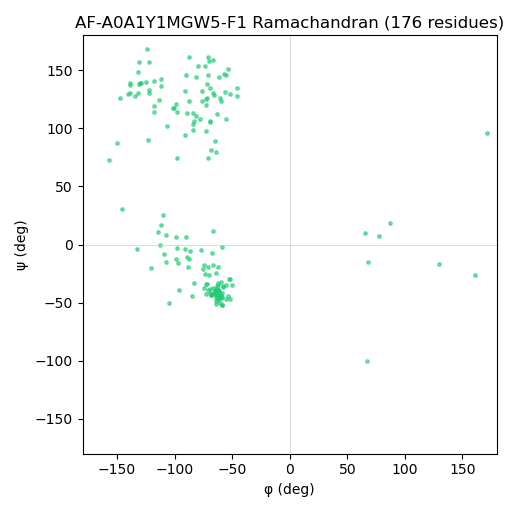 1
ATOM 1053 N N . LEU A 1 127 ? -1.580 -3.858 -6.028 1.00 86.19 127 LEU A N 1
ATOM 1054 C CA . LEU A 1 127 ? -1.592 -5.253 -5.609 1.00 86.19 127 LEU A CA 1
ATOM 1055 C C . LEU A 1 127 ? -0.182 -5.700 -5.238 1.00 86.19 127 LEU A C 1
ATOM 1057 O O . LEU A 1 127 ? 0.767 -5.472 -5.990 1.00 86.19 127 LEU A O 1
ATOM 1061 N N . ALA A 1 128 ? -0.050 -6.431 -4.126 1.00 82.00 128 ALA A N 1
ATOM 1062 C CA . ALA A 1 128 ? 1.228 -7.036 -3.755 1.00 82.00 128 ALA A CA 1
ATOM 1063 C C . ALA A 1 128 ? 1.755 -7.879 -4.919 1.00 82.00 128 ALA A C 1
ATOM 1065 O O . ALA A 1 128 ? 0.964 -8.404 -5.697 1.00 82.00 128 ALA A O 1
ATOM 1066 N N . GLY A 1 129 ? 3.065 -8.027 -5.068 1.00 75.81 129 GLY A N 1
ATOM 1067 C CA . GLY A 1 129 ? 3.742 -8.781 -6.132 1.00 75.81 129 GLY A CA 1
ATOM 1068 C C . GLY A 1 129 ? 3.639 -8.214 -7.555 1.00 75.81 129 GLY A C 1
ATOM 1069 O O . GLY A 1 129 ? 4.429 -8.630 -8.393 1.00 75.81 129 GLY A O 1
ATOM 1070 N N . LYS A 1 130 ? 2.724 -7.275 -7.829 1.00 76.38 130 LYS A N 1
ATOM 1071 C CA . LYS A 1 130 ? 2.690 -6.505 -9.083 1.00 76.38 130 LYS A CA 1
ATOM 1072 C C . LYS A 1 130 ? 3.191 -5.084 -8.855 1.00 76.38 130 LYS A C 1
ATOM 1074 O O . LYS A 1 130 ? 4.093 -4.624 -9.537 1.00 76.38 130 LYS A O 1
ATOM 1079 N N . ASP A 1 131 ? 2.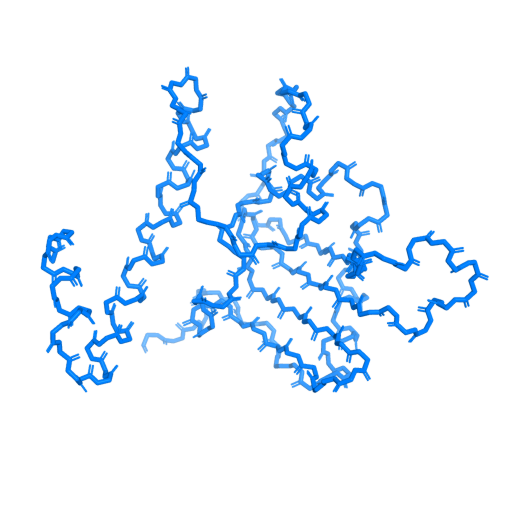644 -4.429 -7.839 1.00 80.50 131 ASP A N 1
ATOM 1080 C CA . ASP A 1 131 ? 2.871 -3.017 -7.545 1.00 80.50 131 ASP A CA 1
ATOM 1081 C C . ASP A 1 131 ? 3.712 -2.839 -6.271 1.00 80.50 131 ASP A C 1
ATOM 1083 O O . ASP A 1 131 ? 3.656 -1.811 -5.595 1.00 80.50 131 ASP A O 1
ATOM 1087 N N . ASP A 1 132 ? 4.517 -3.854 -5.938 1.00 73.62 132 ASP A N 1
ATOM 1088 C CA . ASP A 1 132 ? 5.318 -3.938 -4.710 1.00 73.62 132 ASP A CA 1
ATOM 1089 C C . ASP A 1 132 ? 6.205 -2.704 -4.486 1.00 73.62 132 ASP A C 1
ATOM 1091 O O . ASP A 1 132 ? 6.456 -2.336 -3.341 1.00 73.62 132 ASP A O 1
ATOM 1095 N N . MET A 1 133 ? 6.646 -2.049 -5.567 1.00 71.44 133 MET A N 1
ATOM 1096 C CA . MET A 1 133 ? 7.469 -0.835 -5.514 1.00 71.44 133 MET A CA 1
ATOM 1097 C C . MET A 1 133 ? 6.715 0.439 -5.117 1.00 71.44 133 MET A C 1
ATOM 1099 O O . MET A 1 133 ? 7.328 1.460 -4.806 1.00 71.44 133 MET A O 1
ATOM 1103 N N . GLN A 1 134 ? 5.389 0.423 -5.219 1.00 71.94 134 GLN A N 1
ATOM 1104 C CA . GLN A 1 134 ? 4.521 1.573 -4.963 1.00 71.94 134 GLN A CA 1
ATOM 1105 C C . GLN A 1 134 ? 3.705 1.397 -3.676 1.00 71.94 134 GLN A C 1
ATOM 1107 O O . GLN A 1 134 ? 3.052 2.338 -3.226 1.00 71.94 134 GLN A O 1
ATOM 1112 N N . MET A 1 135 ? 3.750 0.206 -3.079 1.00 80.50 135 MET A N 1
ATOM 1113 C CA . MET A 1 135 ? 3.024 -0.139 -1.865 1.00 80.50 135 MET A CA 1
ATOM 1114 C C . MET A 1 135 ? 3.800 0.203 -0.596 1.00 80.50 135 MET A C 1
ATOM 1116 O O . MET A 1 135 ? 5.017 0.377 -0.597 1.00 80.50 135 MET A O 1
ATOM 1120 N N . CYS A 1 136 ? 3.076 0.280 0.520 1.00 79.12 136 CYS A N 1
ATOM 1121 C CA . CYS A 1 136 ? 3.675 0.467 1.832 1.00 79.12 136 CYS A CA 1
ATOM 1122 C C . CYS A 1 136 ? 4.628 -0.690 2.178 1.00 79.12 136 CYS A C 1
ATOM 1124 O O . CYS A 1 136 ? 4.246 -1.861 2.163 1.00 79.12 136 CYS A O 1
ATOM 1126 N N . GLU A 1 137 ? 5.866 -0.337 2.522 1.00 76.81 137 GLU A N 1
ATOM 1127 C CA . GLU A 1 137 ? 6.927 -1.280 2.894 1.00 76.81 137 GLU A CA 1
ATOM 1128 C C . GLU A 1 137 ? 6.940 -1.637 4.388 1.00 76.81 137 GLU A C 1
ATOM 1130 O O . GLU A 1 137 ? 7.595 -2.598 4.797 1.00 76.81 137 GLU A O 1
ATOM 1135 N N . LEU A 1 138 ? 6.189 -0.885 5.196 1.00 77.38 138 LEU A N 1
ATOM 1136 C CA . LEU A 1 138 ? 6.137 -1.036 6.643 1.00 77.38 138 LEU A CA 1
ATOM 1137 C C . LEU A 1 138 ? 5.204 -2.170 7.055 1.00 77.38 138 LEU A C 1
ATOM 1139 O O . LEU A 1 138 ? 4.130 -2.372 6.481 1.00 77.38 138 LEU A O 1
ATOM 1143 N N . SER A 1 139 ? 5.590 -2.879 8.113 1.00 78.88 139 SER A N 1
ATOM 1144 C CA . SER A 1 139 ? 4.716 -3.877 8.719 1.00 78.88 139 SER A CA 1
ATOM 1145 C C . SER A 1 139 ? 3.534 -3.240 9.456 1.00 78.88 139 SER A C 1
ATOM 1147 O O . SER A 1 139 ? 3.553 -2.071 9.856 1.00 78.88 139 SER A O 1
ATOM 1149 N N . LEU A 1 140 ? 2.491 -4.031 9.705 1.00 81.50 140 LEU A N 1
ATOM 1150 C CA . LEU A 1 140 ? 1.308 -3.581 10.437 1.00 81.50 140 LEU A CA 1
ATOM 1151 C C . LEU A 1 140 ? 1.637 -2.989 11.824 1.00 81.50 140 LEU A C 1
ATOM 1153 O O . LEU A 1 140 ? 0.976 -2.051 12.273 1.00 81.50 140 LEU A O 1
ATOM 1157 N N . GLU A 1 141 ? 2.650 -3.517 12.516 1.00 76.00 141 GLU A N 1
ATOM 1158 C CA . GLU A 1 141 ? 3.087 -2.967 13.803 1.00 76.00 141 GLU A CA 1
ATOM 1159 C C . GLU A 1 141 ? 3.826 -1.630 13.629 1.00 76.00 141 GLU A C 1
ATOM 1161 O O . GLU A 1 141 ? 3.575 -0.691 14.387 1.00 76.00 141 GLU A O 1
ATOM 1166 N N . GLU A 1 142 ? 4.704 -1.533 12.626 1.00 73.50 142 GLU A N 1
ATOM 1167 C CA . GLU A 1 142 ? 5.505 -0.334 12.341 1.00 73.50 142 GLU A CA 1
ATOM 1168 C C . GLU A 1 142 ? 4.637 0.840 11.884 1.00 73.50 142 GLU A C 1
ATOM 1170 O O . GLU A 1 142 ? 4.859 1.966 12.316 1.00 73.50 142 GLU A O 1
ATOM 1175 N N . THR A 1 143 ? 3.588 0.583 11.100 1.00 78.31 143 THR A N 1
ATOM 1176 C CA . THR A 1 143 ? 2.649 1.629 10.657 1.00 78.31 143 THR A CA 1
ATOM 1177 C C . THR A 1 143 ? 1.817 2.238 11.795 1.00 78.31 143 THR A C 1
ATOM 1179 O O . THR A 1 143 ? 1.208 3.293 11.624 1.00 78.31 143 THR A O 1
ATOM 1182 N N . GLY A 1 144 ? 1.720 1.580 12.957 1.00 78.88 144 GLY A N 1
ATOM 1183 C CA . GLY A 1 144 ? 0.936 2.072 14.096 1.00 78.88 144 GLY A CA 1
ATOM 1184 C C . GLY A 1 144 ? -0.582 2.140 13.857 1.00 78.88 144 GLY A C 1
ATOM 1185 O O . GLY A 1 144 ? -1.309 2.681 14.695 1.00 78.88 144 GLY A O 1
ATOM 1186 N N . LEU A 1 145 ? -1.088 1.577 12.753 1.00 82.69 145 LEU A N 1
ATOM 1187 C CA . LEU A 1 145 ? -2.505 1.665 12.363 1.00 82.69 145 LEU A CA 1
ATOM 1188 C C . LEU A 1 145 ? -3.439 1.020 13.374 1.00 82.69 145 LEU A C 1
ATOM 1190 O O . LEU A 1 145 ? -4.513 1.541 13.658 1.00 82.69 145 LEU A O 1
ATOM 1194 N N . THR A 1 146 ? -2.973 -0.056 13.995 1.00 79.12 146 THR A N 1
ATOM 1195 C CA . THR A 1 146 ? -3.681 -0.789 15.048 1.00 79.12 146 THR A CA 1
ATOM 1196 C C . THR A 1 146 ? -3.954 0.053 16.297 1.00 79.12 146 THR A C 1
ATOM 1198 O O . THR A 1 146 ? -4.833 -0.283 17.085 1.00 79.12 146 THR A O 1
ATOM 1201 N N . ARG A 1 147 ? -3.225 1.160 16.491 1.00 76.75 147 ARG A N 1
ATOM 1202 C CA . ARG A 1 147 ? -3.386 2.073 17.634 1.00 76.75 147 ARG A CA 1
ATOM 1203 C C . ARG A 1 147 ? -4.264 3.281 17.297 1.00 76.75 147 ARG A C 1
ATOM 1205 O O . ARG A 1 147 ? -4.733 3.968 18.206 1.00 76.75 147 ARG A O 1
ATOM 1212 N N . LYS A 1 148 ? -4.495 3.560 16.010 1.00 78.38 148 LYS A N 1
ATOM 1213 C CA . LYS A 1 148 ? -5.277 4.712 15.550 1.00 78.38 148 LYS A CA 1
ATOM 1214 C C . LYS A 1 148 ? -6.768 4.370 15.593 1.00 78.38 148 LYS A C 1
ATOM 1216 O O . LYS A 1 148 ? -7.275 3.625 14.758 1.00 78.38 148 LYS A O 1
ATOM 1221 N N . ARG A 1 149 ? -7.490 4.926 16.575 1.00 73.06 149 ARG A N 1
ATOM 1222 C CA . ARG A 1 149 ? -8.946 4.728 16.705 1.00 73.06 149 ARG A CA 1
ATOM 1223 C C . ARG A 1 149 ? -9.666 5.154 15.421 1.00 73.06 149 ARG A C 1
ATOM 1225 O O . ARG A 1 149 ? -9.426 6.248 14.916 1.00 73.06 149 ARG A O 1
ATOM 1232 N N . GLY A 1 150 ? -10.549 4.289 14.924 1.00 78.12 150 GLY A N 1
ATOM 1233 C CA . GLY A 1 150 ? -11.336 4.525 13.709 1.00 78.12 150 GLY A CA 1
ATOM 1234 C C . GLY A 1 150 ? -10.578 4.330 12.392 1.00 78.12 150 GLY A C 1
ATOM 1235 O O . GLY A 1 150 ? -11.129 4.659 11.346 1.00 78.12 150 GLY A O 1
ATOM 1236 N N . ALA A 1 151 ? -9.334 3.833 12.430 1.00 85.06 151 ALA A N 1
ATOM 1237 C CA . ALA A 1 151 ? -8.600 3.471 11.220 1.00 85.06 151 ALA A CA 1
ATOM 1238 C C . ALA A 1 151 ? -8.953 2.066 10.719 1.00 85.06 151 ALA A C 1
ATOM 1240 O O . ALA A 1 151 ? -8.931 1.847 9.519 1.00 85.06 151 ALA A O 1
ATOM 1241 N N . GLU A 1 152 ? -9.256 1.117 11.604 1.00 89.25 152 GLU A N 1
ATOM 1242 C CA . GLU A 1 152 ? -9.634 -0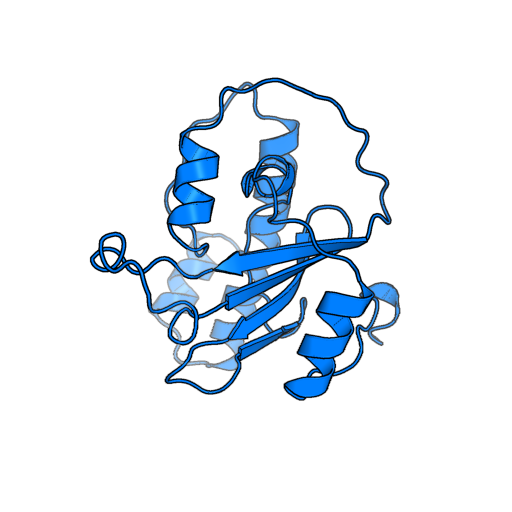.245 11.212 1.00 89.25 152 GLU A CA 1
ATOM 1243 C C . GLU A 1 152 ? -11.080 -0.273 10.699 1.00 89.25 152 GLU A C 1
ATOM 1245 O O . GLU A 1 152 ? -11.974 0.307 11.319 1.00 89.25 152 GLU A O 1
ATOM 1250 N N . ILE A 1 153 ? -11.286 -0.916 9.552 1.00 90.94 153 ILE A N 1
ATOM 1251 C CA . ILE A 1 153 ? -12.578 -1.070 8.873 1.00 90.94 153 ILE A CA 1
ATOM 1252 C C . ILE A 1 153 ? -12.873 -2.551 8.637 1.00 90.94 153 ILE A C 1
ATOM 1254 O O . ILE A 1 153 ? -11.998 -3.407 8.780 1.00 90.94 153 ILE A O 1
ATOM 1258 N N . LEU A 1 154 ? -14.112 -2.861 8.260 1.00 90.50 154 LEU A N 1
ATOM 1259 C CA . LEU A 1 154 ? -14.505 -4.229 7.926 1.00 90.50 154 LEU A CA 1
ATOM 1260 C C . LEU A 1 154 ? -14.059 -4.607 6.508 1.00 90.50 154 LEU A C 1
ATOM 1262 O O . LEU A 1 154 ? -13.983 -3.763 5.614 1.00 90.50 154 LEU A O 1
ATOM 1266 N N . GLU A 1 155 ? -13.858 -5.905 6.281 1.00 88.00 155 GLU A N 1
ATOM 1267 C CA . GLU A 1 155 ? -13.565 -6.462 4.956 1.00 88.00 155 GLU A CA 1
ATOM 1268 C C . GLU A 1 155 ? -14.589 -6.023 3.905 1.00 88.00 155 GLU A C 1
ATOM 1270 O O . GLU A 1 155 ? -14.219 -5.555 2.831 1.00 88.00 155 GLU A O 1
ATOM 1275 N N . ASN A 1 156 ? -15.880 -6.109 4.234 1.00 88.19 156 ASN A N 1
ATOM 1276 C CA . ASN A 1 156 ? -16.953 -5.732 3.316 1.00 88.19 156 ASN A CA 1
ATOM 1277 C C . ASN A 1 156 ? -16.896 -4.249 2.930 1.00 88.19 156 ASN A C 1
ATOM 1279 O O . ASN A 1 156 ? -17.239 -3.903 1.803 1.00 88.19 156 ASN A O 1
ATOM 1283 N N . GLU A 1 157 ? -16.458 -3.368 3.835 1.00 89.19 157 GLU A N 1
ATOM 1284 C CA . GLU A 1 157 ? -16.290 -1.948 3.511 1.00 89.19 157 GLU A CA 1
ATOM 1285 C C . GLU A 1 157 ? -15.125 -1.734 2.546 1.00 89.19 157 GLU A C 1
ATOM 1287 O O . GLU A 1 157 ? -15.254 -0.965 1.594 1.00 89.19 157 GLU A O 1
ATOM 1292 N N . PHE A 1 158 ? -14.013 -2.441 2.763 1.00 90.19 158 PHE A N 1
ATOM 1293 C CA . PHE A 1 158 ? -12.872 -2.401 1.855 1.00 90.19 158 PHE A CA 1
ATOM 1294 C C . PHE A 1 158 ? -13.241 -2.960 0.479 1.00 90.19 158 PHE A C 1
ATOM 1296 O O . PHE A 1 158 ? -13.023 -2.285 -0.522 1.00 90.19 158 PHE A O 1
ATOM 1303 N N . ASN A 1 159 ? -13.832 -4.157 0.420 1.00 88.06 159 ASN A N 1
ATOM 1304 C CA . ASN A 1 159 ? -14.189 -4.821 -0.834 1.00 88.06 159 ASN A CA 1
ATOM 1305 C C . ASN A 1 159 ? -15.219 -4.005 -1.626 1.00 88.06 159 ASN A C 1
ATOM 1307 O O . ASN A 1 159 ? -15.060 -3.843 -2.831 1.00 88.06 159 ASN A O 1
ATOM 1311 N N . LYS A 1 160 ? -16.205 -3.394 -0.956 1.00 89.62 160 LYS A N 1
ATOM 1312 C CA . LYS A 1 160 ? -17.179 -2.507 -1.608 1.00 89.62 160 LYS A CA 1
ATOM 1313 C C . LYS A 1 160 ? -16.513 -1.325 -2.306 1.00 89.62 160 LYS A C 1
ATOM 1315 O O . LYS A 1 160 ? -16.889 -0.982 -3.425 1.00 89.62 160 LYS A O 1
ATOM 1320 N N . GLU A 1 161 ? -15.556 -0.679 -1.645 1.00 88.88 161 GLU A N 1
ATOM 1321 C CA . GLU A 1 161 ? -14.855 0.464 -2.231 1.00 88.88 161 GLU A CA 1
ATOM 1322 C C . GLU A 1 161 ? -13.854 0.008 -3.304 1.00 88.88 161 GLU A C 1
ATOM 1324 O O . GLU A 1 161 ? -13.740 0.633 -4.354 1.00 88.88 161 GLU A O 1
ATOM 1329 N N . TRP A 1 162 ? -13.190 -1.123 -3.090 1.00 87.31 162 TRP A N 1
ATOM 1330 C CA . TRP A 1 162 ? -12.269 -1.733 -4.042 1.00 87.31 162 TRP A CA 1
ATOM 1331 C C . TRP A 1 162 ? -12.962 -2.100 -5.363 1.00 87.31 162 TRP A C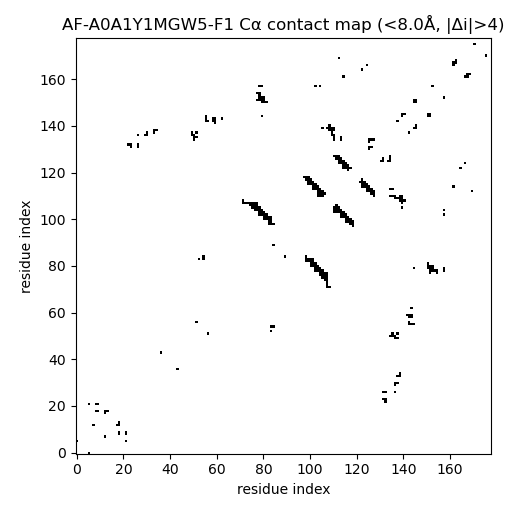 1
ATOM 1333 O O . TRP A 1 162 ? -12.515 -1.680 -6.427 1.00 87.31 162 TRP A O 1
ATOM 1343 N N . GLU A 1 163 ? -14.094 -2.803 -5.306 1.00 87.62 163 GLU A N 1
ATOM 1344 C CA . GLU A 1 163 ? -14.893 -3.171 -6.483 1.00 87.62 163 GLU A CA 1
ATOM 1345 C C . GLU A 1 163 ? -15.481 -1.941 -7.180 1.00 87.62 163 GLU A C 1
ATOM 1347 O O . GLU A 1 163 ? -15.422 -1.834 -8.405 1.00 87.62 163 GLU A O 1
ATOM 1352 N N . ARG A 1 164 ? -15.985 -0.966 -6.409 1.00 87.94 164 ARG A N 1
ATOM 1353 C CA . ARG A 1 164 ? -16.521 0.295 -6.946 1.00 87.94 164 ARG A CA 1
ATOM 1354 C C . ARG A 1 164 ? -15.495 1.061 -7.779 1.00 87.94 164 ARG A C 1
ATOM 1356 O O . ARG A 1 164 ? -15.875 1.694 -8.760 1.00 87.94 164 ARG A O 1
ATOM 1363 N N . ASN A 1 165 ? -14.225 1.022 -7.386 1.00 84.44 165 ASN A N 1
ATOM 1364 C CA . ASN A 1 165 ? -13.144 1.710 -8.089 1.00 84.44 165 ASN A CA 1
ATOM 1365 C C . ASN A 1 165 ? -12.480 0.837 -9.176 1.00 84.44 165 ASN A C 1
ATOM 1367 O O . ASN A 1 165 ? -11.501 1.269 -9.778 1.00 84.44 165 ASN A O 1
ATOM 1371 N N . GLY A 1 166 ? -13.013 -0.361 -9.463 1.00 82.62 166 GLY A N 1
ATOM 1372 C CA . GLY A 1 166 ? -12.525 -1.246 -10.529 1.00 82.62 166 GLY A CA 1
ATOM 1373 C C . GLY A 1 166 ? -11.392 -2.192 -10.115 1.00 82.62 166 GLY A C 1
ATOM 1374 O O . GLY A 1 166 ? -10.674 -2.712 -10.969 1.00 82.62 166 GLY A O 1
ATOM 1375 N N . GLY A 1 167 ? -11.205 -2.420 -8.816 1.00 77.44 167 GLY A N 1
ATOM 1376 C CA . GLY A 1 167 ? -10.197 -3.329 -8.287 1.00 77.44 167 GLY A CA 1
ATOM 1377 C C . GLY A 1 167 ? -10.498 -4.797 -8.581 1.00 77.44 167 GLY A C 1
ATOM 1378 O O . GLY A 1 167 ? -11.608 -5.281 -8.381 1.00 77.44 167 GLY A O 1
ATOM 1379 N N . SER A 1 168 ? -9.478 -5.538 -9.021 1.00 74.19 168 SER A N 1
ATOM 1380 C CA . SER A 1 168 ? -9.578 -6.988 -9.242 1.00 74.19 168 SER A CA 1
ATOM 1381 C C . SER A 1 168 ? -9.664 -7.757 -7.917 1.00 74.19 168 SER A C 1
ATOM 1383 O O . SER A 1 168 ? -9.021 -7.342 -6.951 1.00 74.19 168 SER A O 1
ATOM 1385 N N . PRO A 1 169 ? -10.405 -8.877 -7.837 1.00 72.12 169 PRO A N 1
ATOM 1386 C CA . PRO A 1 169 ? -10.525 -9.649 -6.603 1.00 72.12 169 PRO A CA 1
ATOM 1387 C C . PRO A 1 169 ? -9.152 -10.058 -6.063 1.00 72.12 169 PRO A C 1
ATOM 1389 O O . PRO A 1 169 ? -8.211 -10.304 -6.822 1.00 72.12 169 PRO A O 1
ATOM 1392 N N . TYR A 1 170 ? -9.034 -10.107 -4.735 1.00 68.12 170 TYR A N 1
ATOM 1393 C CA . TYR A 1 170 ? -7.797 -10.533 -4.092 1.00 68.12 170 TYR A CA 1
ATOM 1394 C C . TYR A 1 170 ? -7.444 -11.950 -4.511 1.00 68.12 170 TYR A C 1
ATOM 1396 O O . TYR A 1 170 ? -8.221 -12.880 -4.314 1.00 68.12 170 TYR A O 1
ATOM 1404 N N . GLN A 1 171 ? -6.245 -12.100 -5.057 1.00 64.81 171 GLN A N 1
ATOM 1405 C CA . GLN A 1 171 ? -5.636 -13.399 -5.263 1.00 64.81 171 GLN A CA 1
ATOM 1406 C C . GLN A 1 171 ? -4.621 -13.619 -4.155 1.00 64.81 171 GLN A C 1
ATOM 1408 O O . GLN A 1 171 ? -3.640 -12.869 -4.049 1.00 64.81 171 GLN A O 1
ATOM 1413 N N . CYS A 1 172 ? -4.882 -14.650 -3.353 1.00 58.91 172 CYS A N 1
ATOM 1414 C CA . CYS A 1 172 ? -3.936 -15.190 -2.393 1.00 58.91 172 CYS A CA 1
ATOM 1415 C C . CYS A 1 172 ? -2.558 -15.343 -3.064 1.00 58.91 172 CYS A C 1
ATOM 1417 O O . CYS A 1 172 ? -2.484 -15.858 -4.185 1.00 58.91 172 CYS A O 1
ATOM 1419 N N . PRO A 1 173 ? -1.456 -14.925 -2.414 1.00 57.94 173 PRO A N 1
ATOM 1420 C CA . PRO A 1 173 ? -0.110 -15.114 -2.939 1.00 57.94 173 PRO A CA 1
ATOM 1421 C C . PRO A 1 173 ? 0.204 -16.562 -3.342 1.00 57.94 173 PRO A C 1
ATOM 1423 O O . PRO A 1 173 ? 0.983 -16.761 -4.268 1.00 57.94 173 PRO A O 1
ATOM 1426 N N . ALA A 1 174 ? -0.412 -17.558 -2.692 1.00 56.47 174 ALA A N 1
ATOM 1427 C CA . ALA A 1 174 ? -0.240 -18.975 -3.021 1.00 56.47 174 ALA A CA 1
ATOM 1428 C C . ALA A 1 174 ? -0.954 -19.405 -4.319 1.00 56.47 174 ALA A C 1
ATOM 1430 O O . ALA A 1 174 ? -0.506 -20.348 -4.966 1.00 56.47 174 ALA A O 1
ATOM 1431 N N . ASP A 1 175 ? -2.013 -18.699 -4.726 1.00 55.78 175 ASP A N 1
ATOM 1432 C CA . ASP A 1 175 ? -2.803 -19.007 -5.930 1.00 55.78 175 ASP A CA 1
ATOM 1433 C C . ASP A 1 175 ? -2.291 -18.289 -7.186 1.00 55.78 175 ASP A C 1
ATOM 1435 O O . ASP A 1 175 ? -2.781 -18.508 -8.299 1.00 55.78 175 ASP A O 1
ATOM 1439 N N . ARG A 1 176 ? -1.276 -17.432 -7.037 1.00 57.31 176 ARG A N 1
ATOM 1440 C CA . ARG A 1 176 ? -0.597 -16.804 -8.170 1.00 57.31 176 ARG A CA 1
ATOM 1441 C C . ARG A 1 176 ? 0.264 -17.857 -8.845 1.00 57.31 176 ARG A C 1
ATOM 1443 O O . ARG A 1 176 ? 1.356 -18.170 -8.377 1.00 57.31 176 ARG A O 1
ATOM 1450 N N . LYS A 1 177 ? -0.278 -18.444 -9.914 1.00 42.50 177 LYS A N 1
ATOM 1451 C CA . LYS A 1 177 ? 0.408 -19.456 -10.722 1.00 42.50 177 LYS A CA 1
ATOM 1452 C C . LYS A 1 177 ? 1.847 -19.022 -11.028 1.00 42.50 177 LYS A C 1
ATOM 1454 O O . LYS A 1 177 ? 2.072 -17.907 -11.495 1.00 42.50 177 LYS A O 1
ATOM 1459 N N . ARG A 1 178 ? 2.764 -19.944 -10.714 1.00 39.69 178 ARG A N 1
ATOM 1460 C CA . ARG A 1 178 ? 4.146 -20.011 -11.203 1.00 39.69 178 ARG A CA 1
ATOM 1461 C C . ARG A 1 178 ? 4.225 -19.858 -12.715 1.00 39.69 178 ARG A C 1
ATOM 1463 O O . ARG A 1 178 ? 3.295 -20.356 -13.390 1.00 39.69 178 ARG A O 1
#

Nearest PDB structures (foldseek):
  8w41-assembly1_A  TM=6.045E-01  e=1.214E-16  Homo sapiens
  3h8d-assembly1_B  TM=9.203E-01  e=2.172E-11  Mus musculus
  6j56-assembly2_B  TM=9.646E-01  e=8.055E-11  Homo sapiens
  3h8d-assembly1_A  TM=8.270E-01  e=3.941E-11  Mus musculus
  2kia-assembly1_A  TM=7.901E-01  e=5.753E-10  Mus musculus

Radius of gyration: 17.74 Å; Cα contacts (8 Å, |Δi|>4): 195; chains: 1; bounding box: 44×45×45 Å

pLDDT: mean 70.39, std 15.18, range [39.69, 92.56]

Solvent-accessible surface area (backbone atoms only — not comparable to full-atom values): 11004 Å² total; per-residue (Å²): 131,55,74,66,56,49,53,48,45,60,75,71,54,87,53,65,68,59,45,50,53,48,52,52,53,48,52,54,51,47,48,52,47,50,56,50,45,70,75,53,62,91,74,81,91,85,89,89,86,82,87,62,61,64,80,38,48,54,44,38,74,68,54,78,89,71,86,74,86,67,82,79,51,90,78,42,74,45,32,36,46,44,71,55,80,60,95,87,58,89,81,62,91,78,66,75,82,69,50,23,40,39,36,38,33,25,53,46,50,37,58,44,36,39,36,41,42,42,79,90,48,76,69,41,80,38,41,51,89,78,34,54,91,80,48,65,78,57,37,53,75,59,40,32,50,88,72,44,86,81,22,66,51,53,64,70,60,51,51,54,53,37,51,73,70,69,48,76,81,90,72,55,79,88,73,57,80,127

Foldseek 3Di:
DDPVVLVCCCVPPPPPVVVVVSLVVVLVVLLVVLVVCVVVVPDDDDDPDWQDQVVLVVLLVPDDDDPPPPPQDQADWWKFKDWRDDVPCPPDPPPPPQTKMWMFIDGRWFTQWIWTGGPPDQIDIAGPPPRSSNGGSGTPVSSNQVVDPPGTDDPVVVVVVCVVSPHDDRDDPVNPDD

Secondary structure (DSSP, 8-state):
--HHHHHHHHHH---HHHHHHHHHHHHHHHHHHHHHHHHTTTS--------S-HHHHHHHHH-----------TT-EEEEEEE---TT-TT-TT-STT--EEEEEEETTEEEEEEEEETTEEEEEEETTTSTTTS--S-TTTT-GGGSTT-EE-HHHHHHHHHHTTPPPPP-TTTS--

Mean predicted aligned error: 13.87 Å

InterPro domains:
  IPR032412 Myosin VI, cargo binding domain [PF16521] (77-167)

Sequence (178 aa):
MKYSELRDTINTSCDIELLEACRHEFHRRLKVYHAWKAKNRKRTTMDENERAPKSVMDAATKAPRIQQKVAVIENSHRYFRIPFIRPGQATAVGEHHKRGWWFAHFDGQYVARQMELHPEKAPILLLAGKDDMQMCELSLEETGLTRKRGAEILENEFNKEWERNGGSPYQCPADRKR